Protein AF-A0A022WED5-F1 (afdb_monomer_lite)

Radius of gyration: 30.86 Å; chains: 1; bounding box: 72×57×112 Å

Foldseek 3Di:
DDPPDDDDPVVVVPDDCLLVCLLVPQALVVLVVQLPPDPVSVVRSVCNCVVCVPNHQDQQCVQVVCLQPVLEHEPVSNPDDQDFVVVVLVVLPDPSVLSRAYYEHALCLLQADPPDDPDDDDDDDPPCQLVVLLVVLVVPDDPPCPVPPPGRDHDQLQSVQSYAEYEHPAAEQKDFPPDSSLVSVLVNLLSLLSQLLSLLSVLLPDPVADDDPCSVVSSVVSSCNRGVHFEYEYEYDPDDPPPDPPPPDPPPDPPPPDVPDDPDPVSDPVVSVVVVVVVPVPPPPPPPPDDDDDDDDDDDPDGDMDGSVVVVVVSQVVLVVVVVVCCVVPDDPDSDRSSSHDPHYYHYHYPDD

Organism: NCBI:txid1215330

pLDDT: mean 70.32, std 17.34, range [33.47, 93.19]

Secondary structure (DSSP, 8-state):
----PPPPHHHHHSS--HHHHGGG---HHHHHHHHTT-HHHHHHHHHHHHHSHHHHS-HHHHHHHHHHHT-EEETTTSSSS---HHHHHHHHHSGGGGG--EEEEEGGGG--------PPP----SS-HHHHHHHHHHHTSPPTT---TTS-----GGGGTT-SEEEEEEEESEEESS-HHHHHHHHHHHHHHHHHHHHHHHHHT-TTSPPSTTHHHHHHHHHHHH----EEEEEEE--------TTS-TT--TT---TT---STT--HHHHHHHHHHTT--TTS--------------PPP--EEEHHHHHHHHHHHHHHHHHHHHHHH-TTSPPP-TT---SEEEEEE---

Sequence (353 aa):
MADVFPPSYESATTRDAWPIIAPFVLSAADLCSASLVSRAWHCIFSPVLWGAPASHFGARDDAVYDILHTRRLNVLDAGAINPGMEKLIPVLKSPIARNLTYLRIHHSILKRDNIVNKALPKDGLTDGKESLMIQRLLEKRPAIYKTNMDEPIYLHPSNIAHIRTLVLTDVPAFVPSPSPIICSITQFISACADEALLASLHAESNYSLPPGQYRAKAVKQHAKELFALGAIILEISPGKKFEKPESSSAWVLTGYYQPDTFKSSTGDLDSENLWAAAANDFSFFDEDETRSTSSSAAALPPVRMVDVVVELAAFRRERRDAYDKRVQSTGYTTILPADGHWKGEVRIQRNHL

Structure (mmCIF, N/CA/C/O backbone):
data_AF-A0A022WED5-F1
#
_entry.id   AF-A0A022WED5-F1
#
loop_
_atom_site.group_PDB
_atom_site.id
_atom_site.type_symbol
_atom_site.label_atom_id
_atom_site.label_alt_id
_atom_site.label_comp_id
_atom_site.label_asym_id
_atom_site.label_entity_id
_atom_site.label_seq_id
_atom_site.pdbx_PDB_ins_code
_atom_site.Cartn_x
_atom_site.Cartn_y
_atom_site.Cartn_z
_atom_site.occupancy
_atom_site.B_iso_or_equiv
_atom_site.auth_seq_id
_atom_site.auth_comp_id
_atom_site.auth_asym_id
_atom_site.auth_atom_id
_atom_site.pdbx_PDB_model_num
ATOM 1 N N . MET A 1 1 ? 5.254 -19.013 -74.544 1.00 41.31 1 MET A N 1
ATOM 2 C CA . MET A 1 1 ? 6.380 -18.204 -74.040 1.00 41.31 1 MET A CA 1
ATOM 3 C C . MET A 1 1 ? 5.931 -16.761 -74.126 1.00 41.31 1 MET A C 1
ATOM 5 O O . MET A 1 1 ? 5.742 -16.285 -75.233 1.00 41.31 1 MET A O 1
ATOM 9 N N . ALA A 1 2 ? 5.591 -16.139 -72.997 1.00 45.69 2 ALA A N 1
ATOM 10 C CA . ALA A 1 2 ? 5.271 -14.717 -72.980 1.00 45.69 2 ALA A CA 1
ATOM 11 C C . ALA A 1 2 ? 6.599 -13.958 -72.947 1.00 45.69 2 ALA A C 1
ATOM 13 O O . ALA A 1 2 ? 7.382 -14.165 -72.021 1.00 45.69 2 ALA A O 1
ATOM 14 N N . ASP A 1 3 ? 6.859 -13.148 -73.971 1.00 50.34 3 ASP A N 1
ATOM 15 C CA . ASP A 1 3 ? 7.984 -12.219 -73.999 1.00 50.34 3 ASP A CA 1
ATOM 16 C C . ASP A 1 3 ? 7.854 -11.255 -72.816 1.00 50.34 3 ASP A C 1
ATOM 18 O O . ASP A 1 3 ? 7.013 -10.354 -72.799 1.00 50.34 3 ASP A O 1
ATOM 22 N N . VAL A 1 4 ? 8.666 -11.481 -71.782 1.00 65.25 4 VAL A N 1
ATOM 23 C CA . VAL A 1 4 ? 8.802 -10.569 -70.646 1.00 65.25 4 VAL A CA 1
ATOM 24 C C . VAL A 1 4 ? 9.674 -9.413 -71.121 1.00 65.25 4 VAL A C 1
ATOM 26 O O . VAL A 1 4 ? 10.896 -9.436 -70.988 1.00 65.25 4 VAL A O 1
ATOM 29 N N . PHE A 1 5 ? 9.041 -8.413 -71.731 1.00 65.19 5 PHE A N 1
ATOM 30 C CA . PHE A 1 5 ? 9.695 -7.140 -72.007 1.00 65.19 5 PHE A CA 1
ATOM 31 C C . PHE A 1 5 ? 10.187 -6.533 -70.683 1.00 65.19 5 PHE A C 1
ATOM 33 O O . PHE A 1 5 ? 9.426 -6.510 -69.708 1.00 65.19 5 PHE A O 1
ATOM 40 N N . PRO A 1 6 ? 11.443 -6.053 -70.609 1.00 69.56 6 PRO A N 1
ATOM 41 C CA . PRO A 1 6 ? 11.914 -5.359 -69.422 1.00 69.56 6 PRO A CA 1
ATOM 42 C C . PRO A 1 6 ? 11.048 -4.111 -69.179 1.00 69.56 6 PRO A C 1
ATOM 44 O O . PRO A 1 6 ? 10.596 -3.482 -70.142 1.00 69.56 6 PRO A O 1
ATOM 47 N N . PRO A 1 7 ? 10.790 -3.752 -67.908 1.00 71.56 7 PRO A N 1
ATOM 48 C CA . PRO A 1 7 ? 9.999 -2.574 -67.570 1.00 71.56 7 PRO A CA 1
ATOM 49 C C . PRO A 1 7 ? 10.580 -1.325 -68.243 1.00 71.56 7 PRO A C 1
ATOM 51 O O . PRO A 1 7 ? 11.800 -1.164 -68.324 1.00 71.56 7 PRO A O 1
ATOM 54 N N . SER A 1 8 ? 9.710 -0.436 -68.730 1.00 74.44 8 SER A N 1
ATOM 55 C CA . SER A 1 8 ? 10.134 0.836 -69.320 1.00 74.44 8 SER A CA 1
ATOM 56 C C . SER A 1 8 ? 10.932 1.652 -68.298 1.00 74.44 8 SER A C 1
ATOM 58 O O . SER A 1 8 ? 10.652 1.599 -67.098 1.00 74.44 8 SER A O 1
ATOM 60 N N . TYR A 1 9 ? 11.918 2.424 -68.762 1.00 73.50 9 TYR A N 1
ATOM 61 C CA . TYR A 1 9 ? 12.796 3.229 -67.901 1.00 73.50 9 TYR A CA 1
ATOM 62 C C . TYR A 1 9 ? 12.018 4.129 -66.918 1.00 73.50 9 TYR A C 1
ATOM 64 O O . TYR A 1 9 ? 12.392 4.253 -65.751 1.00 73.50 9 TYR A O 1
ATOM 72 N N . GLU A 1 10 ? 10.885 4.681 -67.359 1.00 72.56 10 GLU A N 1
ATOM 73 C CA . GLU A 1 10 ? 9.983 5.480 -66.521 1.00 72.56 10 GLU A CA 1
ATOM 74 C C . GLU A 1 10 ? 9.365 4.655 -65.387 1.00 72.56 10 GLU A C 1
ATOM 76 O O . GLU A 1 10 ? 9.399 5.064 -64.230 1.00 72.56 10 GLU A O 1
ATOM 81 N N . SER A 1 11 ? 8.893 3.438 -65.673 1.00 71.50 11 SER A N 1
ATOM 82 C CA . SER A 1 11 ? 8.324 2.553 -64.647 1.00 71.50 11 SER A CA 1
ATOM 83 C C . SER A 1 11 ? 9.352 2.073 -63.611 1.00 71.50 11 SER A C 1
ATOM 85 O O . SER A 1 11 ? 8.980 1.684 -62.503 1.00 71.50 11 SER A O 1
ATOM 87 N N . ALA A 1 12 ? 10.647 2.113 -63.947 1.00 68.12 12 ALA A N 1
ATOM 88 C CA . ALA A 1 12 ? 11.732 1.798 -63.023 1.00 68.12 12 ALA A CA 1
ATOM 89 C C . ALA A 1 12 ? 12.091 2.981 -62.103 1.00 68.12 12 ALA A C 1
ATOM 91 O O . ALA A 1 12 ? 12.507 2.753 -60.969 1.00 68.12 12 ALA A O 1
ATOM 92 N N . THR A 1 13 ? 11.897 4.226 -62.554 1.00 71.38 13 THR A N 1
ATOM 93 C CA . THR A 1 13 ? 12.209 5.444 -61.781 1.00 71.38 13 THR A CA 1
ATOM 94 C C . THR A 1 13 ? 11.051 5.934 -60.910 1.00 71.38 13 THR A C 1
ATOM 96 O O . THR A 1 13 ? 11.293 6.631 -59.930 1.00 71.38 13 THR A O 1
ATOM 99 N N . THR A 1 14 ? 9.808 5.536 -61.198 1.00 71.88 14 THR A N 1
ATOM 100 C CA . THR A 1 14 ? 8.623 5.907 -60.399 1.00 71.88 14 THR A CA 1
ATOM 101 C C . THR A 1 14 ? 8.333 4.971 -59.223 1.00 71.88 14 THR A C 1
ATOM 103 O O . THR A 1 14 ? 7.323 5.142 -58.543 1.00 71.88 14 THR A O 1
ATOM 106 N N . ARG A 1 15 ? 9.149 3.936 -58.991 1.00 72.75 15 ARG A N 1
ATOM 107 C CA . ARG A 1 15 ? 8.935 3.015 -57.867 1.00 72.75 15 ARG A CA 1
ATOM 108 C C . ARG A 1 15 ? 9.361 3.666 -56.558 1.00 72.75 15 ARG A C 1
ATOM 110 O O . ARG A 1 15 ? 10.524 4.024 -56.391 1.00 72.75 15 ARG A O 1
ATOM 117 N N . ASP A 1 16 ? 8.438 3.721 -55.605 1.00 76.06 16 ASP A N 1
ATOM 118 C CA . ASP A 1 16 ? 8.763 4.070 -54.228 1.00 76.06 16 ASP A CA 1
ATOM 119 C C . ASP A 1 16 ? 9.731 3.026 -53.658 1.00 76.06 16 ASP A C 1
ATOM 121 O O . ASP A 1 16 ? 9.379 1.865 -53.452 1.00 76.06 16 ASP A O 1
ATOM 125 N N . ALA A 1 17 ? 10.976 3.437 -53.422 1.00 80.50 17 ALA A N 1
ATOM 126 C CA . ALA A 1 17 ? 12.013 2.579 -52.848 1.00 80.50 17 ALA A CA 1
ATOM 127 C C . ALA A 1 17 ? 11.838 2.388 -51.329 1.00 80.50 17 ALA A C 1
ATOM 129 O O . ALA A 1 17 ? 12.304 1.405 -50.755 1.00 80.50 17 ALA A O 1
ATOM 130 N N . TRP A 1 18 ? 11.135 3.310 -50.667 1.00 82.00 18 TRP A N 1
ATOM 131 C CA . TRP A 1 18 ? 10.981 3.351 -49.212 1.00 82.00 18 TRP A CA 1
ATOM 132 C C . TRP A 1 18 ? 10.310 2.117 -48.588 1.00 82.00 18 TRP A C 1
ATOM 134 O O . TRP A 1 18 ? 10.829 1.651 -47.578 1.00 82.00 18 TRP A O 1
ATOM 144 N N . PRO A 1 19 ? 9.249 1.514 -49.160 1.00 80.75 19 PRO A N 1
ATOM 145 C CA . PRO A 1 19 ? 8.663 0.276 -48.637 1.00 80.75 19 PRO A CA 1
ATOM 146 C C . PRO A 1 19 ? 9.622 -0.920 -48.686 1.00 80.75 19 PRO A C 1
ATOM 148 O O . PRO A 1 19 ? 9.508 -1.834 -47.877 1.00 80.75 19 PRO A O 1
ATOM 151 N N . ILE A 1 20 ? 10.572 -0.910 -49.628 1.00 81.44 20 ILE A N 1
ATOM 152 C CA . ILE A 1 20 ? 11.585 -1.962 -49.779 1.00 81.44 20 ILE A CA 1
ATOM 153 C C . ILE A 1 20 ? 12.699 -1.768 -48.745 1.00 81.44 20 ILE A C 1
ATOM 155 O O . ILE A 1 20 ? 13.202 -2.742 -48.200 1.00 81.44 20 ILE A O 1
ATOM 159 N N . ILE A 1 21 ? 13.064 -0.515 -48.454 1.00 81.25 21 ILE A N 1
ATOM 160 C CA . ILE A 1 21 ? 14.123 -0.156 -47.499 1.00 81.25 21 ILE A CA 1
ATOM 161 C C . ILE A 1 21 ? 13.635 -0.247 -46.045 1.00 81.25 21 ILE A C 1
ATOM 163 O O . ILE A 1 21 ? 14.403 -0.642 -45.171 1.00 81.25 21 ILE A O 1
ATOM 167 N N . ALA A 1 22 ? 12.368 0.086 -45.781 1.00 79.38 22 ALA A N 1
ATOM 168 C CA . ALA A 1 22 ? 11.784 0.156 -44.442 1.00 79.38 22 ALA A CA 1
ATOM 169 C C . ALA A 1 22 ? 12.069 -1.056 -43.527 1.00 79.38 22 ALA A C 1
ATOM 171 O O . ALA A 1 22 ? 12.476 -0.823 -42.389 1.00 79.38 22 ALA A O 1
ATOM 172 N N . PRO A 1 23 ? 11.939 -2.323 -43.972 1.00 78.19 23 PRO A N 1
ATOM 173 C CA . PRO A 1 23 ? 12.228 -3.483 -43.122 1.00 78.19 23 PRO A CA 1
ATOM 174 C C . PRO A 1 23 ? 13.720 -3.695 -42.804 1.00 78.19 23 PRO A C 1
ATOM 176 O O . PRO A 1 23 ? 14.038 -4.478 -41.915 1.00 78.19 23 PRO A O 1
ATOM 179 N N . PHE A 1 24 ? 14.643 -3.018 -43.497 1.00 79.19 24 PHE A N 1
ATOM 180 C CA . PHE A 1 24 ? 16.088 -3.131 -43.251 1.00 79.19 24 PHE A CA 1
ATOM 181 C C . PHE A 1 24 ? 16.621 -2.108 -42.240 1.00 79.19 24 PHE A C 1
ATOM 183 O O . PHE A 1 24 ? 17.788 -2.176 -41.852 1.00 79.19 24 PHE A O 1
ATOM 190 N N . VAL A 1 25 ? 15.791 -1.162 -41.793 1.00 73.12 25 VAL A N 1
ATOM 191 C CA . VAL A 1 25 ? 16.165 -0.207 -40.745 1.00 73.12 25 VAL A CA 1
ATOM 192 C C . VAL A 1 25 ? 16.014 -0.899 -39.387 1.00 73.12 25 VAL A C 1
ATOM 194 O O . VAL A 1 25 ? 14.918 -1.027 -38.854 1.00 73.12 25 VAL A O 1
ATOM 197 N N . LEU A 1 26 ? 17.130 -1.388 -38.841 1.00 62.94 26 LEU A N 1
ATOM 198 C CA . LEU A 1 26 ? 17.149 -2.226 -37.631 1.00 62.94 26 LEU A CA 1
ATOM 199 C C . LEU A 1 26 ? 17.057 -1.426 -36.313 1.00 62.94 26 LEU A C 1
ATOM 201 O O . LEU A 1 26 ? 16.737 -1.995 -35.272 1.00 62.94 26 LEU A O 1
ATOM 205 N N . SER A 1 27 ? 17.331 -0.117 -36.341 1.00 72.19 27 SER A N 1
ATOM 206 C CA . SER A 1 27 ? 17.357 0.757 -35.157 1.00 72.19 27 SER A CA 1
ATOM 207 C C . SER A 1 27 ? 15.999 1.424 -34.909 1.00 72.19 27 SER A C 1
ATOM 209 O O . SER A 1 27 ? 15.469 2.130 -35.769 1.00 72.19 27 SER A O 1
ATOM 211 N N . ALA A 1 28 ? 15.447 1.257 -33.703 1.00 69.31 28 ALA A N 1
ATOM 212 C CA . ALA A 1 28 ? 14.161 1.844 -33.315 1.00 69.31 28 ALA A CA 1
ATOM 213 C C . ALA A 1 28 ? 14.179 3.382 -33.282 1.00 69.31 28 ALA A C 1
ATOM 215 O O . ALA A 1 28 ? 13.183 4.023 -33.616 1.00 69.31 28 ALA A O 1
ATOM 216 N N . ALA A 1 29 ? 15.318 3.987 -32.930 1.00 73.00 29 ALA A N 1
ATOM 217 C CA . ALA A 1 29 ? 15.482 5.440 -32.942 1.00 73.00 29 ALA A CA 1
ATOM 218 C C . ALA A 1 29 ? 15.400 6.012 -34.370 1.00 73.00 29 ALA A C 1
ATOM 220 O O . ALA A 1 29 ? 14.813 7.076 -34.593 1.00 73.00 29 ALA A O 1
ATOM 221 N N . ASP A 1 30 ? 15.918 5.267 -35.346 1.00 79.50 30 ASP A N 1
ATOM 222 C CA . ASP A 1 30 ? 15.926 5.669 -36.752 1.00 79.50 30 ASP A CA 1
ATOM 223 C C . ASP A 1 30 ? 14.542 5.483 -37.389 1.00 79.50 30 ASP A C 1
ATOM 225 O O . ASP A 1 30 ? 14.087 6.342 -38.138 1.00 79.50 30 ASP A O 1
ATOM 229 N N . LEU A 1 31 ? 13.808 4.428 -37.016 1.00 78.69 31 LEU A N 1
ATOM 230 C CA . LEU A 1 31 ? 12.410 4.241 -37.425 1.00 78.69 31 LEU A CA 1
ATOM 231 C C . LEU A 1 31 ? 11.485 5.325 -36.847 1.00 78.69 31 LEU A C 1
ATOM 233 O O . LEU A 1 31 ? 10.656 5.886 -37.568 1.00 78.69 31 LEU A O 1
ATOM 237 N N . CYS A 1 32 ? 11.642 5.657 -35.562 1.00 75.19 32 CYS A N 1
ATOM 238 C CA . CYS A 1 32 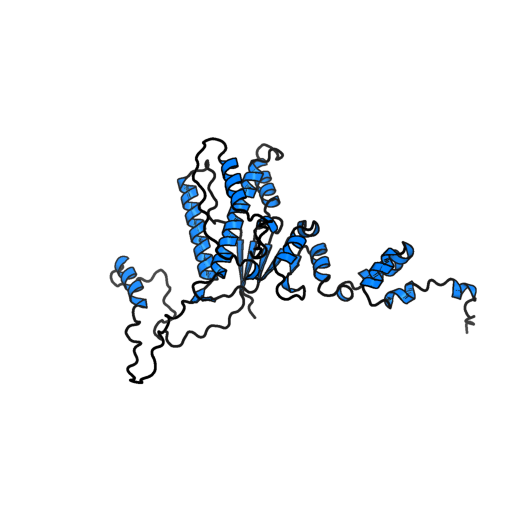? 10.870 6.716 -34.912 1.00 75.19 32 CYS A CA 1
ATOM 239 C C . CYS A 1 32 ? 11.144 8.080 -35.549 1.00 75.19 32 CYS A C 1
ATOM 241 O O . CYS A 1 32 ? 10.200 8.790 -35.895 1.00 75.19 32 CYS A O 1
ATOM 243 N N . SER A 1 33 ? 12.413 8.435 -35.761 1.00 80.38 33 SER A N 1
ATOM 244 C CA . SER A 1 33 ? 12.769 9.699 -36.414 1.00 80.38 33 SER A CA 1
ATOM 245 C C . SER A 1 33 ? 12.284 9.752 -37.867 1.00 80.38 33 SER A C 1
ATOM 247 O O . SER A 1 33 ? 11.679 10.751 -38.254 1.00 80.38 33 SER A O 1
ATOM 249 N N . ALA A 1 34 ? 12.413 8.664 -38.635 1.00 81.25 34 ALA A N 1
ATOM 250 C CA . ALA A 1 34 ? 11.883 8.546 -39.995 1.00 81.25 34 ALA A CA 1
ATOM 251 C C . ALA A 1 34 ? 10.353 8.721 -40.052 1.00 81.25 34 ALA A C 1
ATOM 253 O O . ALA A 1 34 ? 9.832 9.413 -40.930 1.00 81.25 34 ALA A O 1
ATOM 254 N N . SER A 1 35 ? 9.620 8.165 -39.082 1.00 82.38 35 SER A N 1
ATOM 255 C CA . SER A 1 35 ? 8.156 8.281 -39.008 1.00 82.38 35 SER A CA 1
ATOM 256 C C . SER A 1 35 ? 7.650 9.710 -38.750 1.00 82.38 35 SER A C 1
ATOM 258 O O . SER A 1 35 ? 6.468 9.985 -38.967 1.00 82.38 35 SER A O 1
ATOM 260 N N . LEU A 1 36 ? 8.529 10.616 -38.305 1.00 85.00 36 LEU A N 1
ATOM 261 C CA . LEU A 1 36 ? 8.220 12.017 -38.009 1.00 85.00 36 LEU A CA 1
ATOM 262 C C . LEU A 1 36 ? 8.578 12.976 -39.157 1.00 85.00 36 LEU A C 1
ATOM 264 O O . LEU A 1 36 ? 8.206 14.146 -39.101 1.00 85.00 36 LEU A O 1
ATOM 268 N N . VAL A 1 37 ? 9.263 12.504 -40.205 1.00 87.75 37 VAL A N 1
ATOM 269 C CA . VAL A 1 37 ? 9.735 13.353 -41.315 1.00 87.75 37 VAL A CA 1
ATOM 270 C C . VAL A 1 37 ? 8.581 13.852 -42.189 1.00 87.75 37 VAL A C 1
ATOM 272 O O . VAL A 1 37 ? 8.548 15.016 -42.582 1.00 87.75 37 VAL A O 1
ATOM 275 N N . SER A 1 38 ? 7.623 12.983 -42.527 1.00 85.81 38 SER A N 1
ATOM 276 C CA . SER A 1 38 ? 6.475 13.346 -43.368 1.00 85.81 38 SER A CA 1
ATOM 277 C C . SER A 1 38 ? 5.297 12.390 -43.181 1.00 85.81 38 SER A C 1
ATOM 279 O O . SER A 1 38 ? 5.463 11.272 -42.701 1.00 85.81 38 SER A O 1
ATOM 281 N N . ARG A 1 39 ? 4.097 12.789 -43.630 1.00 80.69 39 ARG A N 1
ATOM 282 C CA . ARG A 1 39 ? 2.907 11.914 -43.608 1.00 80.69 39 ARG A CA 1
ATOM 283 C C . ARG A 1 39 ? 3.088 10.649 -44.455 1.00 80.69 39 ARG A C 1
ATOM 285 O O . ARG A 1 39 ? 2.641 9.587 -44.043 1.00 80.69 39 ARG A O 1
ATOM 292 N N . ALA A 1 40 ? 3.764 10.754 -45.600 1.00 82.56 40 ALA A N 1
ATOM 293 C CA . ALA A 1 40 ? 4.045 9.607 -46.463 1.00 82.56 40 ALA A CA 1
ATOM 294 C C . ALA A 1 40 ? 4.996 8.613 -45.778 1.00 82.56 40 ALA A C 1
ATOM 296 O O . ALA A 1 40 ? 4.746 7.412 -45.776 1.00 82.56 40 ALA A O 1
ATOM 297 N N . TRP A 1 41 ? 6.039 9.122 -45.119 1.00 86.50 41 TRP A N 1
ATOM 298 C CA . TRP A 1 41 ? 6.972 8.300 -44.349 1.00 86.50 41 TRP A CA 1
ATOM 299 C C . TRP A 1 41 ? 6.299 7.680 -43.127 1.00 86.50 41 TRP A C 1
ATOM 301 O O . TRP A 1 41 ? 6.482 6.498 -42.860 1.00 86.50 41 TRP A O 1
ATOM 311 N N . HIS A 1 42 ? 5.442 8.429 -42.435 1.00 84.69 42 HIS A N 1
ATOM 312 C CA . HIS A 1 42 ? 4.660 7.901 -41.324 1.00 84.69 42 HIS A CA 1
ATOM 313 C C . HIS A 1 42 ? 3.831 6.674 -41.739 1.00 84.69 42 HIS A C 1
ATOM 315 O O . HIS A 1 42 ? 3.856 5.661 -41.048 1.00 84.69 42 HIS A O 1
ATOM 321 N N . CYS A 1 43 ? 3.161 6.716 -42.896 1.00 85.50 43 CYS A N 1
ATOM 322 C CA . CYS A 1 43 ? 2.389 5.579 -43.408 1.00 85.50 43 CYS A CA 1
ATOM 323 C C . CYS A 1 43 ? 3.246 4.348 -43.753 1.00 85.50 43 CYS A C 1
ATOM 325 O O . CYS A 1 43 ? 2.745 3.231 -43.658 1.00 85.50 43 CYS A O 1
ATOM 327 N N . ILE A 1 44 ? 4.512 4.536 -44.137 1.00 83.88 44 ILE A N 1
ATOM 328 C CA . ILE A 1 44 ? 5.418 3.446 -44.536 1.00 83.88 44 ILE A CA 1
ATOM 329 C C . ILE A 1 44 ? 6.133 2.840 -43.321 1.00 83.88 44 ILE A C 1
ATOM 331 O O . ILE A 1 44 ? 6.200 1.621 -43.190 1.00 83.88 44 ILE A O 1
ATOM 335 N N . PHE A 1 45 ? 6.650 3.676 -42.417 1.00 82.62 45 PHE A N 1
ATOM 336 C CA . PHE A 1 45 ? 7.480 3.235 -41.291 1.00 82.62 45 PHE A CA 1
ATOM 337 C C . PHE A 1 45 ? 6.672 2.866 -40.039 1.00 82.62 45 PHE A C 1
ATOM 339 O O . PHE A 1 45 ? 7.120 2.024 -39.266 1.00 82.62 45 PHE A O 1
ATOM 346 N N . SER A 1 46 ? 5.472 3.432 -39.840 1.00 79.19 46 SER A N 1
ATOM 347 C CA . SER A 1 46 ? 4.630 3.123 -38.672 1.00 79.19 46 SER A CA 1
ATOM 348 C C . SER A 1 46 ? 4.251 1.631 -38.597 1.00 79.19 46 SER A C 1
ATOM 350 O O . SER A 1 46 ? 4.492 1.018 -37.560 1.00 79.19 46 SER A O 1
ATOM 352 N N . PRO A 1 47 ? 3.782 0.966 -39.673 1.00 81.12 47 PRO A N 1
ATOM 353 C CA . PRO A 1 47 ? 3.481 -0.469 -39.619 1.00 81.12 47 PRO A CA 1
ATOM 354 C C . PRO A 1 47 ? 4.695 -1.349 -39.286 1.00 81.12 47 PRO A C 1
ATOM 356 O O . PRO A 1 47 ? 4.537 -2.377 -38.635 1.00 81.12 47 PRO A O 1
ATOM 359 N N . VAL A 1 48 ? 5.900 -0.946 -39.706 1.00 75.25 48 VAL A N 1
ATOM 360 C CA . VAL A 1 48 ? 7.151 -1.669 -39.415 1.00 75.25 48 VAL A CA 1
ATOM 361 C C . VAL A 1 48 ? 7.549 -1.488 -37.949 1.00 75.25 48 VAL A C 1
ATOM 363 O O . VAL A 1 48 ? 7.868 -2.467 -37.283 1.00 75.25 48 VAL A O 1
ATOM 366 N N . LEU A 1 49 ? 7.430 -0.266 -37.419 1.00 73.50 49 LEU A N 1
ATOM 367 C CA . LEU A 1 49 ? 7.664 0.044 -36.005 1.00 73.50 49 LEU A CA 1
ATOM 368 C C . LEU A 1 49 ? 6.747 -0.772 -35.075 1.00 73.50 49 LEU A C 1
ATOM 370 O O . LEU A 1 49 ? 7.177 -1.249 -34.026 1.00 73.50 49 LEU A O 1
ATOM 374 N N . TRP A 1 50 ? 5.486 -0.945 -35.478 1.00 68.19 50 TRP A N 1
ATOM 375 C CA . TRP A 1 50 ? 4.445 -1.614 -34.693 1.00 68.19 50 TRP A CA 1
ATOM 376 C C . TRP A 1 50 ? 4.280 -3.111 -34.995 1.00 68.19 50 TRP A C 1
ATOM 378 O O . TRP A 1 50 ? 3.494 -3.777 -34.324 1.00 68.19 50 TRP A O 1
ATOM 388 N N . GLY A 1 51 ? 5.003 -3.655 -35.978 1.00 69.00 51 GLY A N 1
ATOM 389 C CA . GLY A 1 51 ? 4.910 -5.065 -36.371 1.00 69.00 51 GLY A CA 1
ATOM 390 C C . GLY A 1 51 ? 5.576 -6.032 -35.385 1.00 69.00 51 GLY A C 1
ATOM 391 O O . GLY A 1 51 ? 5.099 -7.152 -35.212 1.00 69.00 51 GLY A O 1
ATOM 392 N N . ALA A 1 52 ? 6.647 -5.595 -34.711 1.00 59.84 52 ALA A N 1
ATOM 393 C CA . ALA A 1 52 ? 7.368 -6.365 -33.692 1.00 59.84 52 ALA A CA 1
ATOM 394 C C . ALA A 1 52 ? 7.934 -5.442 -32.587 1.00 59.84 52 ALA A C 1
ATOM 396 O O . ALA A 1 52 ? 9.149 -5.323 -32.427 1.00 59.84 52 ALA A O 1
ATOM 397 N N . PRO A 1 53 ? 7.076 -4.758 -31.807 1.00 57.00 53 PRO A N 1
ATOM 398 C CA . PRO A 1 53 ? 7.517 -3.720 -30.871 1.00 57.00 53 PRO A CA 1
ATOM 399 C C . PRO A 1 53 ? 8.525 -4.244 -29.834 1.00 57.00 53 PRO A C 1
ATOM 401 O O . PRO A 1 53 ? 9.499 -3.557 -29.543 1.00 57.00 53 PRO A O 1
ATOM 404 N N . ALA A 1 54 ? 8.366 -5.491 -29.379 1.00 54.56 54 ALA A N 1
ATOM 405 C CA . ALA A 1 54 ? 9.234 -6.122 -28.380 1.00 54.56 54 ALA A CA 1
ATOM 406 C C . ALA A 1 54 ? 10.678 -6.387 -28.858 1.00 54.56 54 ALA A C 1
ATOM 408 O O . ALA A 1 54 ? 11.566 -6.596 -28.038 1.00 54.56 54 ALA A O 1
ATOM 409 N N . SER A 1 55 ? 10.948 -6.410 -30.173 1.00 61.97 55 SER A N 1
ATOM 410 C CA . SER A 1 55 ? 12.327 -6.534 -30.678 1.00 61.97 55 SER A CA 1
ATOM 411 C C . SER A 1 55 ? 13.006 -5.185 -30.900 1.00 61.97 55 SER A C 1
ATOM 413 O O . SER A 1 55 ? 14.232 -5.120 -30.951 1.00 61.97 55 SER A O 1
ATOM 415 N N . HIS A 1 56 ? 12.223 -4.118 -31.078 1.00 54.06 56 HIS A N 1
ATOM 416 C CA . HIS A 1 56 ? 12.719 -2.779 -31.404 1.00 54.06 56 HIS A CA 1
ATOM 417 C C . HIS A 1 56 ? 12.935 -1.930 -30.151 1.00 54.06 56 HIS A C 1
ATOM 419 O O . HIS A 1 56 ? 13.944 -1.240 -30.019 1.00 54.06 56 HIS A O 1
ATOM 425 N N . PHE A 1 57 ? 12.003 -2.018 -29.214 1.00 54.06 57 PHE A N 1
ATOM 426 C CA . PHE A 1 57 ? 12.047 -1.344 -27.933 1.00 54.06 57 PHE A CA 1
ATOM 427 C C . PHE A 1 57 ? 12.534 -2.375 -26.917 1.00 54.06 57 PHE A C 1
ATOM 429 O O . PHE A 1 57 ? 11.748 -3.165 -26.425 1.00 54.06 57 PHE A O 1
ATOM 436 N N . GLY A 1 58 ? 13.846 -2.460 -26.673 1.00 53.22 58 GLY A N 1
ATOM 437 C CA . GLY A 1 58 ? 14.374 -3.418 -25.690 1.00 53.22 58 GLY A CA 1
ATOM 438 C C . GLY A 1 58 ? 13.781 -3.209 -24.283 1.00 53.22 58 GLY A C 1
ATOM 439 O O . GLY A 1 58 ? 13.130 -2.198 -24.028 1.00 53.22 58 GLY A O 1
ATOM 440 N N . ALA A 1 59 ? 14.105 -4.103 -23.338 1.00 48.81 59 ALA A N 1
ATOM 441 C CA . ALA A 1 59 ? 13.546 -4.217 -21.971 1.00 48.81 59 ALA A CA 1
ATOM 442 C C . ALA A 1 59 ? 13.299 -2.913 -21.171 1.00 48.81 59 ALA A C 1
ATOM 444 O O . ALA A 1 59 ? 12.499 -2.878 -20.237 1.00 48.81 59 ALA A O 1
ATOM 445 N N . ARG A 1 60 ? 13.989 -1.817 -21.504 1.00 44.56 60 ARG A N 1
ATOM 446 C CA . ARG A 1 60 ? 13.832 -0.506 -20.860 1.00 44.56 60 ARG A CA 1
ATOM 447 C C . ARG A 1 60 ? 12.608 0.280 -21.356 1.00 44.56 60 ARG A C 1
ATOM 449 O O . ARG A 1 60 ? 12.031 1.031 -20.572 1.00 44.56 60 ARG A O 1
ATOM 456 N N . ASP A 1 61 ? 12.217 0.088 -22.613 1.00 50.41 61 ASP A N 1
ATOM 457 C CA . ASP A 1 61 ? 11.059 0.722 -23.257 1.00 50.41 61 ASP A CA 1
ATOM 458 C C . ASP A 1 61 ? 9.811 -0.181 -23.219 1.00 50.41 61 ASP A C 1
ATOM 460 O O . ASP A 1 61 ? 8.687 0.328 -23.236 1.00 50.41 61 ASP A O 1
ATOM 464 N N . ASP A 1 62 ? 9.990 -1.495 -23.031 1.00 52.22 62 ASP A N 1
ATOM 465 C CA . ASP A 1 62 ? 8.917 -2.439 -22.678 1.00 52.22 62 ASP A CA 1
ATOM 466 C C . ASP A 1 62 ? 8.164 -1.993 -21.425 1.00 52.22 62 ASP A C 1
ATOM 468 O O . ASP A 1 62 ? 6.942 -2.074 -21.377 1.00 52.22 62 ASP A O 1
ATOM 472 N N . ALA A 1 63 ? 8.864 -1.419 -20.438 1.00 48.53 63 ALA A N 1
ATOM 473 C CA . ALA A 1 63 ? 8.227 -0.843 -19.261 1.00 48.53 63 ALA A CA 1
ATOM 474 C C . ALA A 1 63 ? 7.258 0.288 -19.636 1.00 48.53 63 ALA A C 1
ATOM 476 O O . ALA A 1 63 ? 6.175 0.370 -19.072 1.00 48.53 63 ALA A O 1
ATOM 477 N N . VAL A 1 64 ? 7.598 1.152 -20.599 1.00 50.03 64 VAL A N 1
ATOM 478 C CA . VAL A 1 64 ? 6.710 2.242 -21.039 1.00 50.03 64 VAL A CA 1
ATOM 479 C C . VAL A 1 64 ? 5.502 1.677 -21.786 1.00 50.03 64 VAL A C 1
ATOM 481 O O . VAL A 1 64 ? 4.378 2.115 -21.535 1.00 50.03 64 VAL A O 1
ATOM 484 N N . TYR A 1 65 ? 5.705 0.665 -22.633 1.00 50.69 65 TYR A N 1
ATOM 485 C CA . TYR A 1 65 ? 4.622 -0.047 -23.312 1.00 50.69 65 TYR A CA 1
ATOM 486 C C . TYR A 1 65 ? 3.700 -0.803 -22.352 1.00 50.69 65 TYR A C 1
ATOM 488 O O . TYR A 1 65 ? 2.480 -0.677 -22.463 1.00 50.69 65 TYR A O 1
ATOM 496 N N . ASP A 1 66 ? 4.245 -1.511 -21.368 1.00 54.38 66 ASP A N 1
ATOM 497 C CA . ASP A 1 66 ? 3.478 -2.176 -20.316 1.00 54.38 66 ASP A CA 1
ATOM 498 C C . ASP A 1 66 ? 2.732 -1.163 -19.444 1.00 54.38 66 ASP A C 1
ATOM 500 O O . ASP A 1 66 ? 1.544 -1.327 -19.163 1.00 54.38 66 ASP A O 1
ATOM 504 N N . ILE A 1 67 ? 3.360 -0.049 -19.070 1.00 52.09 67 ILE A N 1
ATOM 505 C CA . ILE A 1 67 ? 2.674 0.996 -18.306 1.00 52.09 67 ILE A CA 1
ATOM 506 C C . ILE A 1 67 ? 1.493 1.566 -19.113 1.00 52.09 67 ILE A C 1
ATOM 508 O O . ILE A 1 67 ? 0.417 1.779 -18.546 1.00 52.09 67 ILE A O 1
ATOM 512 N N . LEU A 1 68 ? 1.662 1.787 -20.422 1.00 52.97 68 LEU A N 1
ATOM 513 C CA . LEU A 1 68 ? 0.618 2.333 -21.294 1.00 52.97 68 LEU A CA 1
ATOM 514 C C . LEU A 1 68 ? -0.509 1.328 -21.585 1.00 52.97 68 LEU A C 1
ATOM 516 O O . LEU A 1 68 ? -1.681 1.709 -21.538 1.00 52.97 68 LEU A O 1
ATOM 520 N N . HIS A 1 69 ? -0.185 0.059 -21.851 1.00 52.00 69 HIS A N 1
ATOM 521 C CA . HIS A 1 69 ? -1.165 -0.962 -22.242 1.00 52.00 69 HIS A CA 1
ATOM 522 C C . HIS A 1 69 ? -1.699 -1.780 -21.069 1.00 52.00 69 HIS A C 1
ATOM 524 O O . HIS A 1 69 ? -2.909 -1.975 -20.949 1.00 52.00 69 HIS A O 1
ATOM 530 N N . THR A 1 70 ? -0.820 -2.266 -20.194 1.00 57.41 70 THR A N 1
ATOM 531 C CA . THR A 1 70 ? -1.180 -3.186 -19.108 1.00 57.41 70 THR A CA 1
ATOM 532 C C . THR A 1 70 ? -1.414 -2.469 -17.780 1.00 57.41 70 THR A C 1
ATOM 534 O O . THR A 1 70 ? -1.996 -3.061 -16.866 1.00 57.41 70 THR A O 1
ATOM 537 N N . ARG A 1 71 ? -1.057 -1.175 -17.674 1.00 61.16 71 ARG A N 1
ATOM 538 C CA . ARG A 1 71 ? -1.168 -0.365 -16.444 1.00 61.16 71 ARG A CA 1
ATOM 539 C C . ARG A 1 71 ? -0.370 -0.964 -15.284 1.00 61.16 71 ARG A C 1
ATOM 541 O O . ARG A 1 71 ? -0.764 -0.825 -14.116 1.00 61.16 71 ARG A O 1
ATOM 548 N N . ARG A 1 72 ? 0.715 -1.671 -15.601 1.00 64.19 72 ARG A N 1
ATOM 549 C CA . ARG A 1 72 ? 1.598 -2.337 -14.642 1.00 64.19 72 ARG A CA 1
ATOM 550 C C . ARG A 1 72 ? 2.997 -1.759 -14.754 1.00 64.19 72 ARG A C 1
ATOM 552 O O . ARG A 1 72 ? 3.443 -1.442 -15.847 1.00 64.19 72 ARG A O 1
ATOM 559 N N . LEU A 1 73 ? 3.680 -1.633 -13.622 1.00 67.81 73 LEU A N 1
ATOM 560 C CA . LEU A 1 73 ? 5.087 -1.253 -13.589 1.00 67.81 73 LEU A CA 1
ATOM 561 C C . LEU A 1 73 ? 5.864 -2.252 -12.741 1.00 67.81 73 LEU A C 1
ATOM 563 O O . LEU A 1 73 ? 5.664 -2.350 -11.526 1.00 67.81 73 LEU A O 1
ATOM 567 N N . ASN A 1 74 ? 6.767 -2.969 -13.406 1.00 65.94 74 ASN A N 1
ATOM 568 C CA . ASN A 1 74 ? 7.733 -3.859 -12.784 1.00 65.94 74 ASN A CA 1
ATOM 569 C C . ASN A 1 74 ? 9.080 -3.140 -12.723 1.00 65.94 74 ASN A C 1
ATOM 571 O O . ASN A 1 74 ? 9.763 -3.003 -13.732 1.00 65.94 74 ASN A O 1
ATOM 575 N N . VAL A 1 75 ? 9.471 -2.668 -11.537 1.00 61.41 75 VAL A N 1
ATOM 576 C CA . VAL A 1 75 ? 10.736 -1.929 -11.378 1.00 61.41 75 VAL A CA 1
ATOM 577 C C . VAL A 1 75 ? 11.960 -2.838 -11.585 1.00 61.41 75 VAL A C 1
ATOM 579 O O . VAL A 1 75 ? 13.022 -2.352 -11.959 1.00 61.41 75 VAL A O 1
ATOM 582 N N . LEU A 1 76 ? 11.815 -4.152 -11.385 1.00 53.22 76 LEU A N 1
ATOM 583 C CA . LEU A 1 76 ? 12.908 -5.126 -11.506 1.00 53.22 76 LEU A CA 1
ATOM 584 C C . LEU A 1 76 ? 13.252 -5.528 -12.952 1.00 53.22 76 LEU A C 1
ATOM 586 O O . LEU A 1 76 ? 14.402 -5.866 -13.206 1.00 53.22 76 LEU A O 1
ATOM 590 N N . ASP A 1 77 ? 12.302 -5.460 -13.893 1.00 45.34 77 ASP A N 1
ATOM 591 C CA . ASP A 1 77 ? 12.558 -5.776 -15.315 1.00 45.34 77 ASP A CA 1
ATOM 592 C C . ASP A 1 77 ? 13.312 -4.653 -16.041 1.00 45.34 77 ASP A C 1
ATOM 594 O O . ASP A 1 77 ? 13.887 -4.855 -17.108 1.00 45.34 77 ASP A O 1
ATOM 598 N N . ALA A 1 78 ? 13.385 -3.464 -15.437 1.00 44.25 78 ALA A N 1
ATOM 599 C CA . ALA A 1 78 ? 14.053 -2.302 -16.004 1.00 44.25 78 ALA A CA 1
ATOM 600 C C . ALA A 1 78 ? 15.590 -2.364 -15.882 1.00 44.25 78 ALA A C 1
ATOM 602 O O . ALA A 1 78 ? 16.201 -1.335 -15.614 1.00 44.25 78 ALA A O 1
ATOM 603 N N . GLY A 1 79 ? 16.217 -3.541 -16.036 1.00 40.56 79 GLY A N 1
ATOM 604 C CA . GLY A 1 79 ? 17.656 -3.763 -16.296 1.00 40.56 79 GLY A CA 1
ATOM 605 C C . GLY A 1 79 ? 18.686 -3.038 -15.412 1.00 40.56 79 GLY A C 1
ATOM 606 O O . GLY A 1 79 ? 19.871 -3.018 -15.739 1.00 40.56 79 GLY A O 1
ATOM 607 N N . ALA A 1 80 ? 18.267 -2.407 -14.320 1.00 40.25 80 ALA A N 1
ATOM 608 C CA . ALA A 1 80 ? 19.074 -1.503 -13.526 1.00 40.25 80 ALA A CA 1
ATOM 609 C C . ALA A 1 80 ? 19.094 -1.995 -12.086 1.00 40.25 80 ALA A C 1
ATOM 611 O O . ALA A 1 80 ? 18.058 -2.175 -11.451 1.00 40.25 80 ALA A O 1
ATOM 612 N N . ILE A 1 81 ? 20.312 -2.168 -11.585 1.00 45.16 81 ILE A N 1
ATOM 613 C CA . ILE A 1 81 ? 20.664 -2.289 -10.174 1.00 45.16 81 ILE A CA 1
ATOM 614 C C . ILE A 1 81 ? 19.785 -1.310 -9.383 1.00 45.16 81 ILE A C 1
ATOM 616 O O . ILE A 1 81 ? 19.933 -0.104 -9.568 1.00 45.16 81 ILE A O 1
ATOM 620 N N . ASN A 1 82 ? 18.850 -1.848 -8.586 1.00 50.16 82 ASN A N 1
ATOM 621 C CA . ASN A 1 82 ? 17.981 -1.157 -7.625 1.00 50.16 82 ASN A CA 1
ATOM 622 C C . ASN A 1 82 ? 17.832 0.349 -7.901 1.00 50.16 82 ASN A C 1
ATOM 624 O O . ASN A 1 82 ? 18.544 1.138 -7.273 1.00 50.16 82 ASN A O 1
ATOM 628 N N . PRO A 1 83 ? 16.968 0.779 -8.845 1.00 54.84 83 PRO A N 1
ATOM 629 C CA . PRO A 1 83 ? 16.772 2.199 -9.076 1.00 54.84 83 PRO A CA 1
ATOM 630 C C . PRO A 1 83 ? 16.294 2.816 -7.764 1.00 54.84 83 PRO A C 1
ATOM 632 O O . PRO A 1 83 ? 15.241 2.452 -7.237 1.00 54.84 83 PRO A O 1
ATOM 635 N N . GLY A 1 84 ? 17.107 3.710 -7.209 1.00 57.91 84 GLY A N 1
ATOM 636 C CA . GLY A 1 84 ? 16.735 4.436 -6.015 1.00 57.91 84 GLY A CA 1
ATOM 637 C C . GLY A 1 84 ? 15.477 5.269 -6.270 1.00 57.91 84 GLY A C 1
ATOM 638 O O . GLY A 1 84 ? 15.074 5.555 -7.409 1.00 57.91 84 GLY A O 1
ATOM 639 N N . MET A 1 85 ? 14.811 5.639 -5.182 1.00 62.53 85 MET A N 1
ATOM 640 C CA . MET A 1 85 ? 13.550 6.376 -5.223 1.00 62.53 85 MET A CA 1
ATOM 641 C C . MET A 1 85 ? 13.641 7.714 -5.960 1.00 62.53 85 MET A C 1
ATOM 643 O O . MET A 1 85 ? 12.637 8.178 -6.503 1.00 62.53 85 MET A O 1
ATOM 647 N N . GLU A 1 86 ? 14.832 8.302 -6.057 1.00 62.56 86 GLU A N 1
ATOM 648 C CA . GLU A 1 86 ? 15.104 9.523 -6.810 1.00 62.56 86 GLU A CA 1
ATOM 649 C C . GLU A 1 86 ? 14.711 9.416 -8.291 1.00 62.56 86 GLU A C 1
ATOM 651 O O . GLU A 1 86 ? 14.257 10.397 -8.880 1.00 62.56 86 GLU A O 1
ATOM 656 N N . LYS A 1 87 ? 14.797 8.217 -8.884 1.00 65.12 87 LYS A N 1
ATOM 657 C CA . LYS A 1 87 ? 14.403 7.975 -10.282 1.00 65.12 87 LYS A CA 1
ATOM 658 C C . LYS A 1 87 ? 12.931 7.600 -10.425 1.00 65.12 87 LYS A C 1
ATOM 660 O O . LYS A 1 87 ? 12.320 7.907 -11.445 1.00 65.12 87 LYS A O 1
ATOM 665 N N . LEU A 1 88 ? 12.345 6.965 -9.409 1.00 68.88 88 LEU A N 1
ATOM 666 C CA . LEU A 1 88 ? 10.956 6.499 -9.449 1.00 68.88 88 LEU A CA 1
ATOM 667 C C . LEU A 1 88 ? 9.945 7.613 -9.169 1.00 68.88 88 LEU A C 1
ATOM 669 O O . LEU A 1 88 ? 8.856 7.601 -9.735 1.00 68.88 88 LEU A O 1
ATOM 673 N N . ILE A 1 89 ? 10.278 8.606 -8.342 1.00 69.12 89 ILE A N 1
ATOM 674 C CA . ILE A 1 89 ? 9.338 9.685 -7.989 1.00 69.12 89 ILE A CA 1
ATOM 675 C C . ILE A 1 89 ? 8.909 10.525 -9.198 1.00 69.12 89 ILE A C 1
ATOM 677 O O . ILE A 1 89 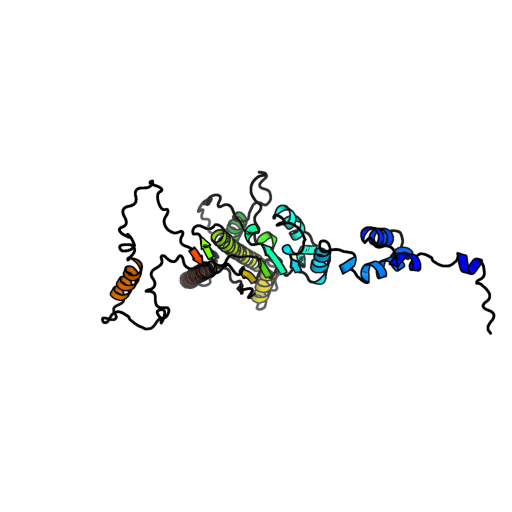? 7.707 10.767 -9.328 1.00 69.12 89 ILE A O 1
ATOM 681 N N . PRO A 1 90 ? 9.815 10.961 -10.098 1.00 67.56 90 PRO A N 1
ATOM 682 C CA . PRO A 1 90 ? 9.411 11.651 -11.320 1.00 67.56 90 PRO A CA 1
ATOM 683 C C . PRO A 1 90 ? 8.477 10.798 -12.186 1.00 67.56 90 PRO A C 1
ATOM 685 O O . PRO A 1 90 ? 7.489 11.310 -12.709 1.00 67.56 90 PRO A O 1
ATOM 688 N N . VAL A 1 91 ? 8.740 9.489 -12.276 1.00 68.50 91 VAL A N 1
ATOM 689 C CA . VAL A 1 91 ? 7.916 8.543 -13.044 1.00 68.50 91 VAL A CA 1
ATOM 690 C C . VAL A 1 91 ? 6.527 8.404 -12.423 1.00 68.50 91 VAL A C 1
ATOM 692 O O . VAL A 1 91 ? 5.537 8.563 -13.130 1.00 68.50 91 VAL A O 1
ATOM 695 N N . LEU A 1 92 ? 6.433 8.214 -11.103 1.00 71.12 92 LEU A N 1
ATOM 696 C CA . LEU A 1 92 ? 5.165 8.122 -10.366 1.00 71.12 92 LEU A CA 1
ATOM 697 C C . LEU A 1 92 ? 4.350 9.426 -10.391 1.00 71.12 92 LEU A C 1
ATOM 699 O O . LEU A 1 92 ? 3.131 9.397 -10.242 1.00 71.12 92 LEU A O 1
ATOM 703 N N . LYS A 1 93 ? 5.005 10.576 -10.584 1.00 69.06 93 LYS A N 1
ATOM 704 C CA . LYS A 1 93 ? 4.338 11.877 -10.750 1.00 69.06 93 LYS A CA 1
ATOM 705 C C . LYS A 1 93 ? 3.941 12.181 -12.192 1.00 69.06 93 LYS A C 1
ATOM 707 O O . LYS A 1 93 ? 3.148 13.098 -12.413 1.00 69.06 93 LYS A O 1
ATOM 712 N N . SER A 1 94 ? 4.480 11.450 -13.165 1.00 70.12 94 SER A N 1
ATOM 713 C CA . SER A 1 94 ? 4.116 11.631 -14.566 1.00 70.12 94 SER A CA 1
ATOM 714 C C . SER A 1 94 ? 2.615 11.356 -14.772 1.00 70.12 94 SER A C 1
ATOM 716 O O . SER A 1 94 ? 2.027 10.527 -14.071 1.00 70.12 94 SER A O 1
ATOM 718 N N . PRO A 1 95 ? 1.954 12.017 -15.737 1.00 66.44 95 PRO A N 1
ATOM 719 C CA . PRO A 1 95 ? 0.537 11.775 -16.018 1.00 66.44 95 PRO A CA 1
ATOM 720 C C . PRO A 1 95 ? 0.257 10.321 -16.423 1.00 66.44 95 PRO A C 1
ATOM 722 O O . PRO A 1 95 ? -0.847 9.830 -16.200 1.00 66.44 95 PRO A O 1
ATOM 725 N N . ILE A 1 96 ? 1.265 9.626 -16.955 1.00 63.66 96 ILE A N 1
ATOM 726 C CA . ILE A 1 96 ? 1.207 8.218 -17.350 1.00 63.66 96 ILE A CA 1
ATOM 727 C C . ILE A 1 96 ? 0.990 7.317 -16.121 1.00 63.66 96 ILE A C 1
ATOM 729 O O . ILE A 1 96 ? 0.194 6.379 -16.177 1.00 63.66 96 ILE A O 1
ATOM 733 N N . ALA A 1 97 ? 1.605 7.647 -14.980 1.00 68.56 97 ALA A N 1
ATOM 734 C CA . ALA A 1 97 ? 1.439 6.888 -13.744 1.00 68.56 97 ALA A CA 1
ATOM 735 C C . ALA A 1 97 ? 0.008 6.935 -13.191 1.00 68.56 97 ALA A C 1
ATOM 737 O O . ALA A 1 97 ? -0.404 5.999 -12.524 1.00 68.56 97 ALA A O 1
ATOM 738 N N . ARG A 1 98 ? -0.817 7.935 -13.536 1.00 70.00 98 ARG A N 1
ATOM 739 C CA . ARG A 1 98 ? -2.218 8.002 -13.065 1.00 70.00 98 ARG A CA 1
ATOM 740 C C . 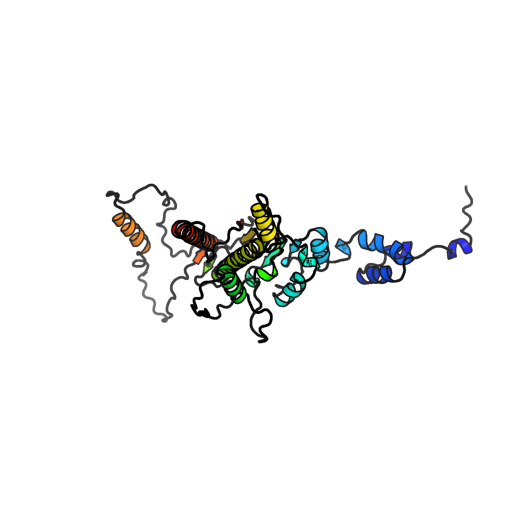ARG A 1 98 ? -3.051 6.784 -13.458 1.00 70.00 98 ARG A C 1
ATOM 742 O O . ARG A 1 98 ? -4.005 6.450 -12.762 1.00 70.00 98 ARG A O 1
ATOM 749 N N . ASN A 1 99 ? -2.701 6.135 -14.567 1.00 70.38 99 ASN A N 1
ATOM 750 C CA . ASN A 1 99 ? -3.392 4.938 -15.030 1.00 70.38 99 ASN A CA 1
ATOM 751 C C . ASN A 1 99 ? -2.818 3.651 -14.432 1.00 70.38 99 ASN A C 1
ATOM 753 O O . ASN A 1 99 ? -3.416 2.597 -14.619 1.00 70.38 99 ASN A O 1
ATOM 757 N N . LEU A 1 100 ? -1.693 3.719 -13.724 1.00 76.81 100 LEU A N 1
ATOM 758 C CA . LEU A 1 100 ? -0.980 2.573 -13.184 1.00 76.81 100 LEU A CA 1
ATOM 759 C C . LEU A 1 100 ? -1.759 1.981 -12.006 1.00 76.81 100 LEU A C 1
ATOM 761 O O . LEU A 1 100 ? -2.082 2.648 -11.027 1.00 76.81 100 LEU A O 1
ATOM 765 N N . THR A 1 101 ? -2.088 0.699 -12.119 1.00 82.06 101 THR A N 1
ATOM 766 C CA . THR A 1 101 ? -2.910 -0.023 -11.134 1.00 82.06 101 THR A CA 1
ATOM 767 C C . THR A 1 101 ? -2.094 -0.980 -10.278 1.00 82.06 101 THR A C 1
ATOM 769 O O . THR A 1 101 ? -2.496 -1.281 -9.152 1.00 82.06 101 THR A O 1
ATOM 772 N N . TYR A 1 102 ? -0.954 -1.428 -10.799 1.00 85.00 102 TYR A N 1
ATOM 773 C CA . TYR A 1 102 ? -0.100 -2.445 -10.209 1.00 85.00 102 TYR A CA 1
ATOM 774 C C . TYR A 1 102 ? 1.358 -1.992 -10.223 1.00 85.00 102 TYR A C 1
ATOM 776 O O . TYR A 1 102 ? 1.878 -1.629 -11.280 1.00 85.00 102 TYR A O 1
ATOM 784 N N . LEU A 1 103 ? 2.016 -2.055 -9.068 1.00 84.94 103 LEU A N 1
ATOM 785 C CA . LEU A 1 103 ? 3.405 -1.644 -8.889 1.00 84.94 103 LEU A CA 1
ATOM 786 C C . LEU A 1 103 ? 4.184 -2.724 -8.149 1.00 84.94 103 LEU A C 1
ATOM 788 O O . LEU A 1 103 ? 3.798 -3.098 -7.045 1.00 84.94 103 LEU A O 1
ATOM 792 N N . ARG A 1 104 ? 5.290 -3.189 -8.731 1.00 83.12 104 ARG A N 1
ATOM 793 C CA . ARG A 1 104 ? 6.193 -4.170 -8.118 1.00 83.12 104 ARG A CA 1
ATOM 794 C C . ARG A 1 104 ? 7.548 -3.532 -7.820 1.00 83.12 104 ARG A C 1
ATOM 796 O O . ARG A 1 104 ? 8.206 -3.037 -8.735 1.00 83.12 104 ARG A O 1
ATOM 803 N N . ILE A 1 105 ? 7.933 -3.519 -6.544 1.00 82.94 105 ILE A N 1
ATOM 804 C CA . ILE A 1 105 ? 9.075 -2.785 -5.980 1.00 82.94 105 ILE A CA 1
ATOM 805 C C . ILE A 1 105 ? 9.855 -3.676 -5.005 1.00 82.94 105 ILE A C 1
ATOM 807 O O . ILE A 1 105 ? 9.254 -4.428 -4.251 1.00 82.94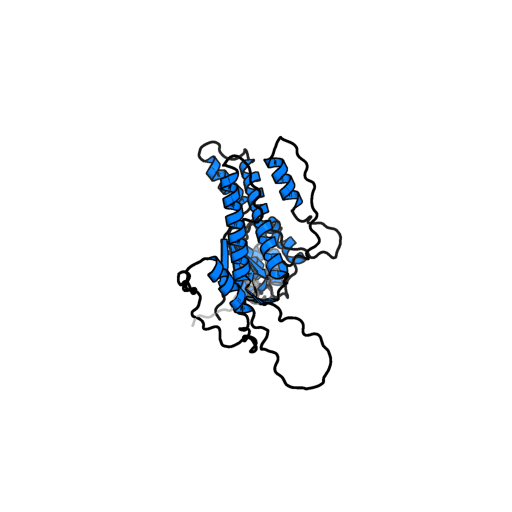 105 ILE A O 1
ATOM 811 N N . HIS A 1 106 ? 11.179 -3.529 -4.941 1.00 81.19 106 HIS A N 1
ATOM 812 C CA . HIS A 1 106 ? 12.016 -4.201 -3.942 1.00 81.19 106 HIS A CA 1
ATOM 813 C C . HIS A 1 106 ? 11.831 -3.631 -2.525 1.00 81.19 106 HIS A C 1
ATOM 815 O O . HIS A 1 106 ? 11.789 -2.413 -2.335 1.00 81.19 106 HIS A O 1
ATOM 821 N N . HIS A 1 107 ? 11.792 -4.488 -1.500 1.00 79.06 107 HIS A N 1
ATOM 822 C CA . HIS A 1 107 ? 11.522 -4.085 -0.111 1.00 79.06 107 HIS A CA 1
ATOM 823 C C . HIS A 1 107 ? 12.493 -3.023 0.464 1.00 79.06 107 HIS A C 1
ATOM 825 O O . HIS A 1 107 ? 12.111 -2.252 1.345 1.00 79.06 107 HIS A O 1
ATOM 831 N N . SER A 1 108 ? 13.728 -2.931 -0.050 1.00 73.81 108 SER A N 1
ATOM 832 C CA . SER A 1 108 ? 14.737 -1.924 0.349 1.00 73.81 108 SER A CA 1
ATOM 833 C C . SER A 1 108 ? 14.291 -0.472 0.169 1.00 73.81 108 SER A C 1
ATOM 835 O O . SER A 1 108 ? 14.766 0.401 0.888 1.00 73.81 108 SER A O 1
ATOM 837 N N . ILE A 1 109 ? 13.369 -0.207 -0.758 1.00 74.31 109 ILE A N 1
ATOM 838 C CA . ILE A 1 109 ? 12.853 1.140 -1.038 1.00 74.31 109 ILE A CA 1
ATOM 839 C C . ILE A 1 109 ? 12.024 1.706 0.131 1.00 74.31 109 ILE A C 1
ATOM 841 O O . ILE A 1 109 ? 11.858 2.919 0.260 1.00 74.31 109 ILE A O 1
ATOM 845 N N . LEU A 1 110 ? 11.535 0.838 1.021 1.00 73.12 110 LEU A N 1
ATOM 846 C CA . LEU A 1 110 ? 10.826 1.253 2.230 1.00 73.12 110 LEU A CA 1
ATOM 847 C C . LEU A 1 110 ? 11.755 1.658 3.374 1.00 73.12 110 LEU A C 1
ATOM 849 O O . LEU A 1 110 ? 11.249 2.145 4.383 1.00 73.12 110 LEU A O 1
ATOM 853 N N . LYS A 1 111 ? 13.075 1.440 3.257 1.00 68.00 111 LYS A N 1
ATOM 854 C CA . LYS A 1 111 ? 14.011 1.666 4.359 1.00 68.00 111 LYS A CA 1
ATOM 855 C C . LYS A 1 111 ? 13.957 3.130 4.787 1.00 68.00 111 LYS A C 1
ATOM 857 O O . LYS A 1 111 ? 14.447 4.018 4.094 1.00 68.00 111 LYS A O 1
ATOM 862 N N . ARG A 1 112 ? 13.354 3.359 5.949 1.00 63.56 112 ARG A N 1
ATOM 863 C CA . ARG A 1 112 ? 13.354 4.650 6.619 1.00 63.56 112 ARG A CA 1
ATOM 864 C C . ARG A 1 112 ? 14.399 4.599 7.718 1.00 63.56 112 ARG A C 1
ATOM 866 O O . ARG A 1 112 ? 14.302 3.767 8.620 1.00 63.56 112 ARG A O 1
ATOM 873 N N . ASP A 1 113 ? 15.370 5.499 7.667 1.00 54.81 113 ASP A N 1
ATOM 874 C CA . ASP A 1 113 ? 16.227 5.710 8.823 1.00 54.81 113 ASP A CA 1
ATOM 875 C C . ASP A 1 113 ? 15.397 6.413 9.903 1.00 54.81 113 ASP A C 1
ATOM 877 O O . ASP A 1 113 ? 14.666 7.376 9.651 1.00 54.81 113 ASP A O 1
ATOM 881 N N . ASN A 1 114 ? 15.418 5.837 11.102 1.00 47.38 114 ASN A N 1
ATOM 882 C CA . ASN A 1 114 ? 14.521 6.173 12.200 1.00 47.38 114 ASN A CA 1
ATOM 883 C C . ASN A 1 114 ? 14.963 7.496 12.852 1.00 47.38 114 ASN A C 1
ATOM 885 O O . ASN A 1 114 ? 15.488 7.525 13.962 1.00 47.38 114 ASN A O 1
ATOM 889 N N . ILE A 1 115 ? 14.813 8.610 12.135 1.00 43.38 115 ILE A N 1
ATOM 890 C CA . ILE A 1 115 ? 15.117 9.940 12.659 1.00 43.38 115 ILE A CA 1
ATOM 891 C C . ILE A 1 115 ? 13.932 10.381 13.524 1.00 43.38 115 ILE A C 1
ATOM 893 O O . ILE A 1 115 ? 12.920 10.863 13.023 1.00 43.38 115 ILE A O 1
ATOM 897 N N . VAL A 1 116 ? 14.099 10.122 14.824 1.00 39.78 116 VAL A N 1
ATOM 898 C CA . VAL A 1 116 ? 13.498 10.735 16.020 1.00 39.78 116 VAL A CA 1
ATOM 899 C C . VAL A 1 116 ? 12.033 11.169 15.906 1.00 39.78 116 VAL A C 1
ATOM 901 O O . VAL A 1 116 ? 11.680 12.134 15.232 1.00 39.78 116 VAL A O 1
ATOM 904 N N . ASN A 1 117 ? 11.203 10.511 16.719 1.00 38.25 117 ASN A N 1
ATOM 905 C CA . ASN A 1 117 ? 9.858 10.927 17.109 1.00 38.25 117 ASN A CA 1
ATOM 906 C C . ASN A 1 117 ? 9.828 12.418 17.483 1.00 38.25 117 ASN A C 1
ATOM 908 O O . ASN A 1 117 ? 10.099 12.789 18.626 1.00 38.25 117 ASN A O 1
ATOM 912 N N . LYS A 1 118 ? 9.470 13.289 16.537 1.00 38.59 118 LYS A N 1
ATOM 913 C CA . LYS A 1 118 ? 9.133 14.674 16.853 1.00 38.59 118 LYS A CA 1
ATOM 914 C C . LYS A 1 118 ? 7.755 14.656 17.507 1.00 38.59 118 LYS A C 1
ATOM 916 O O . LYS A 1 118 ? 6.734 14.664 16.826 1.00 38.59 118 LYS A O 1
ATOM 921 N N . ALA A 1 119 ? 7.738 14.549 18.834 1.00 35.88 119 ALA A N 1
ATOM 922 C CA . ALA A 1 119 ? 6.538 14.755 19.629 1.00 35.88 119 ALA A CA 1
ATOM 923 C C . ALA A 1 119 ? 5.969 16.142 19.289 1.00 35.88 119 ALA A C 1
ATOM 925 O O . ALA A 1 119 ? 6.664 17.148 19.441 1.00 35.88 119 ALA A O 1
ATOM 926 N N . LEU A 1 120 ? 4.739 16.186 18.774 1.00 43.91 120 LEU A N 1
ATOM 927 C CA . LEU A 1 120 ? 4.057 17.430 18.423 1.00 43.91 120 LEU A CA 1
ATOM 928 C C . LEU A 1 120 ? 3.054 17.826 19.532 1.00 43.91 120 LEU A C 1
ATOM 930 O O . LEU A 1 120 ? 2.479 16.927 20.159 1.00 43.91 120 LEU A O 1
ATOM 934 N N . PRO A 1 121 ? 2.862 19.138 19.804 1.00 38.94 121 PRO A N 1
ATOM 935 C CA . PRO A 1 121 ? 2.093 19.643 20.936 1.00 38.94 121 PRO A CA 1
ATOM 936 C C . PRO A 1 121 ? 0.623 19.235 20.935 1.00 38.94 121 PRO A C 1
ATOM 938 O O . PRO A 1 121 ? -0.049 19.173 19.906 1.00 38.94 121 PRO A O 1
ATOM 941 N N . LYS A 1 122 ? 0.119 19.012 22.147 1.00 42.59 122 LYS A N 1
ATOM 942 C CA . LYS A 1 122 ? -1.298 18.838 22.444 1.00 42.59 122 LYS A CA 1
ATOM 943 C C . LYS A 1 122 ? -1.909 20.222 22.663 1.00 42.59 122 LYS A C 1
ATOM 945 O O . LYS A 1 122 ? -1.902 20.680 23.796 1.00 42.59 122 LYS A O 1
ATOM 950 N N . ASP A 1 123 ? -2.450 20.846 21.621 1.00 35.19 123 ASP A N 1
ATOM 951 C CA . ASP A 1 123 ? -3.330 22.006 21.801 1.00 35.19 123 ASP A CA 1
ATOM 952 C C . ASP A 1 123 ? -4.776 21.675 21.432 1.00 35.19 123 ASP A C 1
ATOM 954 O O . ASP A 1 123 ? -5.072 20.999 20.438 1.00 35.19 123 ASP A O 1
ATOM 958 N N . GLY A 1 124 ? -5.666 22.100 22.329 1.00 45.22 124 GLY A N 1
ATOM 959 C CA . GLY A 1 124 ? -7.107 21.964 22.237 1.00 45.22 124 GLY A CA 1
ATOM 960 C C . GLY A 1 124 ? -7.740 23.232 21.682 1.00 45.22 124 GLY A C 1
ATOM 961 O O . GLY A 1 124 ? -7.473 24.327 22.165 1.00 45.22 124 GLY A O 1
ATOM 962 N N . LEU A 1 125 ? -8.631 23.065 20.706 1.00 37.16 125 LEU A N 1
ATOM 963 C CA . LEU A 1 125 ? -9.670 24.038 20.394 1.00 37.16 125 LEU A CA 1
ATOM 964 C C . LEU A 1 125 ? -10.893 23.300 19.834 1.00 37.16 125 LEU A C 1
ATOM 966 O O . LEU A 1 125 ? -10.768 22.335 19.080 1.00 37.16 125 LEU A O 1
ATOM 970 N N . THR A 1 126 ? -12.074 23.695 20.298 1.00 50.75 126 THR A N 1
ATOM 971 C CA . THR A 1 126 ? -13.316 22.908 20.303 1.00 50.75 126 THR A CA 1
ATOM 972 C C . THR A 1 126 ? -14.295 23.271 19.185 1.00 50.75 126 THR A C 1
ATOM 974 O O . THR A 1 126 ? -15.498 23.300 19.421 1.00 50.75 126 THR A O 1
ATOM 977 N N . ASP A 1 127 ? -13.807 23.496 17.966 1.00 40.41 127 ASP A N 1
ATOM 978 C CA . ASP A 1 127 ? -14.652 23.533 16.766 1.00 40.41 127 ASP A CA 1
ATOM 979 C C . ASP A 1 127 ? -13.851 23.057 15.538 1.00 40.41 127 ASP A C 1
ATOM 981 O O . ASP A 1 127 ? -12.672 23.377 15.402 1.00 40.41 127 ASP A O 1
ATOM 985 N N . GLY A 1 128 ? -14.449 22.222 14.682 1.00 58.47 128 GLY A N 1
ATOM 986 C CA . GLY A 1 128 ? -13.775 21.660 13.498 1.00 58.47 128 GLY A CA 1
ATOM 987 C C . GLY A 1 128 ? -12.831 20.465 13.743 1.00 58.47 128 GLY A C 1
ATOM 988 O O . GLY A 1 128 ? -11.735 20.416 13.184 1.00 58.47 128 GLY A O 1
ATOM 989 N N . LYS A 1 129 ? -13.245 19.465 14.542 1.00 70.50 129 LYS A N 1
ATOM 990 C CA . LYS A 1 129 ? -12.460 18.233 14.819 1.00 70.50 129 LYS A CA 1
ATOM 991 C C . LYS A 1 129 ? -11.932 17.536 13.553 1.00 70.50 129 LYS A C 1
ATOM 993 O O . LYS A 1 129 ? -10.825 17.003 13.581 1.00 70.50 129 LYS A O 1
ATOM 998 N N . GLU A 1 130 ? -12.697 17.556 12.459 1.00 73.62 130 GLU A N 1
ATOM 999 C CA . GLU A 1 130 ? -12.287 16.976 11.170 1.00 73.62 130 GLU A CA 1
ATOM 1000 C C . GLU A 1 130 ? -11.124 17.758 10.556 1.00 73.62 130 GLU A C 1
ATOM 1002 O O . GLU A 1 130 ? -10.107 17.171 10.199 1.00 73.62 130 GLU A O 1
ATOM 1007 N N . SER A 1 131 ? -11.230 19.088 10.506 1.00 78.44 131 SER A N 1
ATOM 1008 C CA . SER A 1 131 ? -10.199 19.982 9.970 1.00 78.44 131 SER A CA 1
ATOM 1009 C C . SER A 1 131 ? -8.891 19.887 10.755 1.00 78.44 131 SER A C 1
ATOM 1011 O O . SER A 1 131 ? -7.820 19.810 10.155 1.00 78.44 131 SER A O 1
ATOM 1013 N N . LEU A 1 132 ? -8.970 19.815 12.088 1.00 82.50 132 LEU A N 1
ATOM 1014 C CA . LEU A 1 132 ? -7.802 19.599 12.948 1.00 82.50 132 LEU A CA 1
ATOM 1015 C C . LEU A 1 132 ? -7.160 18.231 12.691 1.00 82.50 132 LEU A C 1
ATOM 1017 O O . LEU A 1 132 ? -5.937 18.107 12.671 1.00 82.50 132 LEU A O 1
ATOM 1021 N N . MET A 1 133 ? -7.973 17.195 12.479 1.00 81.81 133 MET A N 1
ATOM 1022 C CA . MET A 1 133 ? -7.472 15.861 12.165 1.00 81.81 133 MET A CA 1
ATOM 1023 C C . MET A 1 133 ? -6.811 15.815 10.782 1.00 81.81 133 MET A C 1
ATOM 1025 O O . MET A 1 133 ? -5.727 15.254 10.647 1.00 81.81 133 MET A O 1
ATOM 1029 N N . ILE A 1 134 ? -7.413 16.456 9.777 1.00 86.00 134 ILE A N 1
ATOM 1030 C CA . ILE A 1 134 ? -6.838 16.615 8.435 1.00 86.00 134 ILE A CA 1
ATOM 1031 C C . ILE A 1 134 ? -5.478 17.314 8.528 1.00 86.00 134 ILE A C 1
ATOM 1033 O O . ILE A 1 134 ? -4.503 16.806 7.980 1.00 86.00 134 ILE A O 1
ATOM 1037 N N . GLN A 1 135 ? -5.375 18.423 9.268 1.00 85.69 135 GLN A N 1
ATOM 1038 C CA . GLN A 1 135 ? -4.108 19.135 9.468 1.00 85.69 135 GLN A CA 1
ATOM 1039 C C . GLN A 1 135 ? -3.047 18.245 10.128 1.00 85.69 135 GLN A C 1
ATOM 1041 O O . GLN A 1 135 ? -1.949 18.116 9.591 1.00 85.69 135 GLN A O 1
ATOM 1046 N N . ARG A 1 136 ? -3.396 17.536 11.209 1.00 84.94 136 ARG A N 1
ATOM 1047 C CA . ARG A 1 136 ? -2.485 16.590 11.881 1.00 84.94 136 ARG A CA 1
ATOM 1048 C C . ARG A 1 136 ? -1.987 15.484 10.951 1.00 84.94 136 ARG A C 1
ATOM 1050 O O . ARG A 1 136 ? -0.828 15.090 11.028 1.00 84.94 136 ARG A O 1
ATOM 1057 N N . LEU A 1 137 ? -2.854 14.950 10.090 1.00 84.00 137 LEU A N 1
ATOM 1058 C CA . LEU A 1 137 ? -2.478 13.912 9.124 1.00 84.00 137 LEU A CA 1
ATOM 1059 C C . LEU A 1 137 ? -1.589 14.477 8.007 1.00 84.00 137 LEU A C 1
ATOM 1061 O O . LEU A 1 137 ? -0.632 13.823 7.600 1.00 84.00 137 LEU A O 1
ATOM 1065 N N . LEU A 1 138 ? -1.851 15.704 7.552 1.00 84.56 138 LEU A N 1
ATOM 1066 C CA . LEU A 1 138 ? -1.015 16.388 6.564 1.00 84.56 138 LEU A CA 1
ATOM 1067 C C . LEU A 1 138 ? 0.385 16.703 7.105 1.00 84.56 138 LEU A C 1
ATOM 1069 O O . LEU A 1 138 ? 1.356 16.559 6.368 1.00 84.56 138 LEU A O 1
ATOM 1073 N N . GLU A 1 139 ? 0.511 17.067 8.380 1.00 82.88 139 GLU A N 1
ATOM 1074 C CA . GLU A 1 139 ? 1.802 17.320 9.040 1.00 82.88 139 GLU A CA 1
ATOM 1075 C C . GLU A 1 139 ? 2.683 16.069 9.149 1.00 82.88 139 GLU A C 1
ATOM 1077 O O . GLU A 1 139 ? 3.910 16.173 9.163 1.00 82.88 139 GLU A O 1
ATOM 1082 N N . LYS A 1 140 ? 2.077 14.876 9.201 1.00 79.50 140 LYS A N 1
ATOM 1083 C CA . LYS A 1 140 ? 2.816 13.606 9.195 1.00 79.50 140 LYS A CA 1
ATOM 1084 C C . LYS A 1 140 ? 3.402 13.259 7.826 1.00 79.50 140 LYS A C 1
ATOM 1086 O O . LYS A 1 140 ? 4.302 12.418 7.758 1.00 79.50 140 LYS A O 1
ATOM 1091 N N . ARG A 1 141 ? 2.913 13.871 6.740 1.00 78.00 141 ARG A N 1
ATOM 1092 C CA . ARG A 1 141 ? 3.445 13.610 5.399 1.00 78.00 141 ARG A CA 1
ATOM 1093 C C . ARG A 1 141 ? 4.902 14.082 5.318 1.00 78.00 141 ARG A C 1
ATOM 1095 O O . ARG A 1 141 ? 5.220 15.171 5.796 1.00 78.00 141 ARG A O 1
ATOM 1102 N N . PRO A 1 142 ? 5.805 13.320 4.673 1.00 71.75 142 PRO A N 1
ATOM 1103 C CA . PRO A 1 142 ? 7.123 13.833 4.333 1.00 71.75 142 PRO A CA 1
ATOM 1104 C C . PRO A 1 142 ? 7.010 15.144 3.570 1.00 71.75 142 PRO A C 1
ATOM 1106 O O . PRO A 1 142 ? 6.348 15.215 2.532 1.00 71.75 142 PRO A O 1
ATOM 1109 N N . ALA A 1 143 ? 7.753 16.151 4.019 1.00 59.34 143 ALA A N 1
ATOM 1110 C CA . ALA A 1 143 ? 8.083 17.271 3.159 1.00 59.34 143 ALA A CA 1
ATOM 1111 C C . ALA A 1 143 ? 8.938 16.748 1.991 1.00 59.34 143 ALA A C 1
ATOM 1113 O O . ALA A 1 143 ? 10.039 16.241 2.188 1.00 59.34 143 ALA A O 1
ATOM 1114 N N . ILE A 1 144 ? 8.407 16.871 0.774 1.00 53.09 144 ILE A N 1
ATOM 1115 C CA . ILE A 1 144 ? 9.008 16.377 -0.479 1.00 53.09 144 ILE A CA 1
ATOM 1116 C C . ILE A 1 144 ? 10.341 17.084 -0.798 1.00 53.09 144 ILE A C 1
ATOM 1118 O O . ILE A 1 144 ? 11.167 16.537 -1.520 1.00 53.09 144 ILE A O 1
ATOM 1122 N N . TYR A 1 145 ? 10.553 18.286 -0.253 1.00 50.66 145 TYR A N 1
ATOM 1123 C CA . TYR A 1 145 ? 11.677 19.175 -0.560 1.00 50.66 145 TYR A CA 1
ATOM 1124 C C . TYR A 1 145 ? 12.543 19.468 0.664 1.00 50.66 145 TYR A C 1
ATOM 1126 O O . TYR A 1 145 ? 12.903 20.621 0.893 1.00 50.66 145 TYR A O 1
ATOM 1134 N N . LYS A 1 146 ? 12.872 18.476 1.497 1.00 49.41 146 LYS A N 1
ATOM 1135 C CA . LYS A 1 146 ? 13.967 18.721 2.439 1.00 49.41 146 LYS A CA 1
ATOM 1136 C C . LYS A 1 146 ? 15.251 18.872 1.623 1.00 49.41 146 LYS A C 1
ATOM 1138 O O . LYS A 1 146 ? 15.811 17.907 1.129 1.00 49.41 146 LYS A O 1
ATOM 1143 N N . THR A 1 147 ? 15.661 20.122 1.468 1.00 48.09 147 THR A N 1
ATOM 1144 C CA . THR A 1 147 ? 16.803 20.658 0.715 1.00 48.09 147 THR A CA 1
ATOM 1145 C C . THR A 1 147 ? 18.175 20.192 1.212 1.00 48.09 147 THR A C 1
ATOM 1147 O O . THR A 1 147 ? 19.188 20.741 0.792 1.00 48.09 147 THR A O 1
ATOM 1150 N N . ASN A 1 148 ? 18.235 19.197 2.097 1.00 48.78 148 ASN A N 1
ATOM 1151 C CA . ASN A 1 148 ? 19.487 18.679 2.629 1.00 48.78 148 ASN A CA 1
ATOM 1152 C C . ASN A 1 148 ? 19.785 17.368 1.902 1.00 48.78 148 ASN A C 1
ATOM 1154 O O . ASN A 1 148 ? 19.080 16.379 2.079 1.00 48.78 148 ASN A O 1
ATOM 1158 N N . MET A 1 149 ? 20.801 17.414 1.046 1.00 51.06 149 MET A N 1
ATOM 1159 C CA . MET A 1 149 ? 21.151 16.464 -0.020 1.00 51.06 149 MET A CA 1
ATOM 1160 C C . MET A 1 149 ? 21.516 15.029 0.427 1.00 51.06 149 MET A C 1
ATOM 1162 O O . MET A 1 149 ? 21.998 14.264 -0.400 1.00 51.06 149 MET A O 1
ATOM 1166 N N . ASP A 1 150 ? 21.241 14.638 1.676 1.00 50.00 150 ASP A N 1
ATOM 1167 C CA . ASP A 1 150 ? 21.707 13.375 2.269 1.00 50.00 150 ASP A CA 1
ATOM 1168 C C . ASP A 1 150 ? 20.597 12.505 2.906 1.00 50.00 150 ASP A C 1
ATOM 1170 O O . ASP A 1 150 ? 20.893 11.421 3.407 1.00 50.00 150 ASP A O 1
ATOM 1174 N N . GLU A 1 151 ? 19.319 12.923 2.914 1.00 51.88 151 GLU A N 1
ATOM 1175 C CA . GLU A 1 151 ? 18.237 12.107 3.506 1.00 51.88 151 GLU A CA 1
ATOM 1176 C C . GLU A 1 151 ? 17.605 11.187 2.431 1.00 51.88 151 GLU A C 1
ATOM 1178 O O . GLU A 1 151 ? 17.065 11.690 1.439 1.00 51.88 151 GLU A O 1
ATOM 1183 N N . PRO A 1 152 ? 17.658 9.845 2.578 1.00 53.59 152 PRO A N 1
ATOM 1184 C CA . PRO A 1 152 ? 17.146 8.921 1.571 1.00 53.59 152 PRO A CA 1
ATOM 1185 C C . PRO A 1 152 ? 15.643 9.125 1.369 1.00 53.59 152 PRO A C 1
ATOM 1187 O O . PRO A 1 152 ? 14.849 9.095 2.315 1.00 53.59 152 PRO A O 1
ATOM 1190 N N . ILE A 1 153 ? 15.235 9.330 0.114 1.00 61.84 153 ILE A N 1
ATOM 1191 C CA . ILE A 1 153 ? 13.827 9.539 -0.207 1.00 61.84 153 ILE A CA 1
ATOM 1192 C C . ILE A 1 153 ? 13.096 8.202 -0.063 1.00 61.84 153 ILE A C 1
ATOM 1194 O O . ILE A 1 153 ? 13.302 7.285 -0.850 1.00 61.84 153 ILE A O 1
ATOM 1198 N N . TYR A 1 154 ? 12.235 8.079 0.941 1.00 72.12 154 TYR A N 1
ATOM 1199 C CA . TYR A 1 154 ? 11.441 6.873 1.168 1.00 72.12 154 TYR A CA 1
ATOM 1200 C C . TYR A 1 154 ? 10.116 6.924 0.399 1.00 72.12 154 TYR A C 1
ATOM 1202 O O . TYR A 1 154 ? 9.556 7.992 0.128 1.00 72.12 154 TYR A O 1
ATOM 1210 N N . LEU A 1 155 ? 9.577 5.752 0.062 1.00 76.81 155 LEU A N 1
ATOM 1211 C CA . LEU A 1 155 ? 8.258 5.651 -0.556 1.00 76.81 155 LEU A CA 1
ATOM 1212 C C . LEU A 1 155 ? 7.164 5.970 0.470 1.00 76.81 155 LEU A C 1
ATOM 1214 O O . LEU A 1 155 ? 6.879 5.178 1.365 1.00 76.81 155 LEU A O 1
ATOM 1218 N N . HIS A 1 156 ? 6.526 7.128 0.319 1.00 83.75 156 HIS A N 1
ATOM 1219 C CA . HIS A 1 156 ? 5.334 7.476 1.084 1.00 83.75 156 HIS A CA 1
ATOM 1220 C C . HIS A 1 156 ? 4.055 7.099 0.316 1.00 83.75 156 HIS A C 1
ATOM 1222 O O . HIS A 1 156 ? 4.011 7.310 -0.902 1.00 83.75 156 HIS A O 1
ATOM 1228 N N . PRO A 1 157 ? 2.989 6.612 0.984 1.00 86.06 157 PRO A N 1
ATOM 1229 C CA . PRO A 1 157 ? 1.744 6.224 0.315 1.00 86.06 157 PRO A CA 1
ATOM 1230 C C . PRO A 1 157 ? 1.078 7.357 -0.484 1.00 86.06 157 PRO A C 1
ATOM 1232 O O . PRO A 1 157 ? 0.411 7.086 -1.479 1.00 86.06 157 PRO A O 1
ATOM 1235 N N . SER A 1 158 ? 1.330 8.628 -0.143 1.00 83.31 158 SER A N 1
ATOM 1236 C CA . SER A 1 158 ? 0.876 9.784 -0.939 1.00 83.31 158 SER A CA 1
ATOM 1237 C C . SER A 1 158 ? 1.385 9.770 -2.384 1.00 83.31 158 SER A C 1
ATOM 1239 O O . SER A 1 158 ? 0.714 10.276 -3.279 1.00 83.31 158 SER A O 1
ATOM 1241 N N . ASN A 1 159 ? 2.566 9.196 -2.633 1.00 79.44 159 ASN A N 1
ATOM 1242 C CA . ASN A 1 159 ? 3.176 9.164 -3.964 1.00 79.44 159 ASN A CA 1
ATOM 1243 C C . ASN A 1 159 ? 2.565 8.067 -4.850 1.00 79.44 159 ASN A C 1
ATOM 1245 O O . ASN A 1 159 ? 2.772 8.070 -6.059 1.00 79.44 159 ASN A O 1
ATOM 1249 N N . ILE A 1 160 ? 1.811 7.144 -4.249 1.00 83.00 160 ILE A N 1
ATOM 1250 C CA . ILE A 1 160 ? 1.223 5.961 -4.889 1.00 83.00 160 ILE A CA 1
ATOM 1251 C C . ILE A 1 160 ? -0.282 5.850 -4.623 1.00 83.00 160 ILE A C 1
ATOM 1253 O O . ILE A 1 160 ? -0.864 4.778 -4.757 1.00 83.00 160 ILE A O 1
ATOM 1257 N N . ALA A 1 161 ? -0.937 6.960 -4.275 1.00 82.62 161 ALA A N 1
ATOM 1258 C CA . ALA A 1 161 ? -2.343 6.977 -3.877 1.00 82.62 161 ALA A CA 1
ATOM 1259 C C . ALA A 1 161 ? -3.311 6.479 -4.973 1.00 82.62 161 ALA A C 1
ATOM 1261 O O . ALA A 1 161 ? -4.399 6.018 -4.659 1.00 82.62 161 ALA A O 1
ATOM 1262 N N . HIS A 1 162 ? -2.921 6.521 -6.249 1.00 84.25 162 HIS A N 1
ATOM 1263 C CA . HIS A 1 162 ? -3.723 6.048 -7.387 1.00 84.25 162 HIS A CA 1
ATOM 1264 C C . HIS A 1 162 ? -3.581 4.537 -7.664 1.00 84.25 162 HIS A C 1
ATOM 1266 O O . HIS A 1 162 ? -4.371 3.963 -8.416 1.00 84.25 162 HIS A O 1
ATOM 1272 N N . ILE A 1 163 ? -2.590 3.881 -7.058 1.00 86.88 163 ILE A N 1
ATOM 1273 C CA . ILE A 1 163 ? -2.237 2.484 -7.325 1.00 86.88 163 ILE A CA 1
ATOM 1274 C C . ILE A 1 163 ? -3.100 1.575 -6.461 1.00 86.88 163 ILE A C 1
ATOM 1276 O O . ILE A 1 163 ? -3.288 1.842 -5.282 1.00 86.88 163 ILE A O 1
ATOM 1280 N N . ARG A 1 164 ? -3.609 0.473 -7.023 1.00 88.12 164 ARG A N 1
ATOM 1281 C CA . ARG A 1 164 ? -4.495 -0.460 -6.305 1.00 88.12 164 ARG A CA 1
ATOM 1282 C C . ARG A 1 164 ? -3.737 -1.565 -5.584 1.00 88.12 164 ARG A C 1
ATOM 1284 O O . ARG A 1 164 ? -4.118 -1.948 -4.475 1.00 88.12 164 ARG A O 1
ATOM 1291 N N . THR A 1 165 ? -2.684 -2.076 -6.217 1.00 89.31 165 THR A N 1
ATOM 1292 C CA . THR A 1 165 ? -1.903 -3.208 -5.717 1.00 89.31 165 THR A CA 1
ATOM 1293 C C . THR A 1 165 ? -0.418 -2.876 -5.725 1.00 89.31 165 THR A C 1
ATOM 1295 O O . THR A 1 165 ? 0.147 -2.577 -6.777 1.00 89.31 165 THR A O 1
ATOM 1298 N N . LEU A 1 166 ? 0.204 -2.954 -4.550 1.00 89.38 166 LEU A N 1
ATOM 1299 C CA . LEU A 1 166 ? 1.648 -2.843 -4.368 1.00 89.38 166 LEU A CA 1
ATOM 1300 C C . LEU A 1 166 ? 2.218 -4.228 -4.072 1.00 89.38 166 LEU A C 1
ATOM 1302 O O . LEU A 1 166 ? 1.745 -4.901 -3.162 1.00 89.38 166 LEU A O 1
ATOM 1306 N N . VAL A 1 167 ? 3.246 -4.632 -4.804 1.00 88.62 167 VAL A N 1
ATOM 1307 C CA . VAL A 1 167 ? 3.977 -5.877 -4.580 1.00 88.62 167 VAL A CA 1
ATOM 1308 C C . VAL A 1 167 ? 5.381 -5.540 -4.110 1.00 88.62 167 VAL A C 1
ATOM 1310 O O . VAL A 1 167 ? 6.116 -4.845 -4.809 1.00 88.62 167 VAL A O 1
ATOM 1313 N N . LEU A 1 168 ? 5.732 -6.008 -2.916 1.00 87.56 168 LEU A N 1
ATOM 1314 C CA . LEU A 1 168 ? 7.067 -5.880 -2.350 1.00 87.56 168 LEU A CA 1
ATOM 1315 C C . LEU A 1 168 ? 7.830 -7.173 -2.603 1.00 87.56 168 LEU A C 1
ATOM 1317 O O . LEU A 1 168 ? 7.436 -8.226 -2.101 1.00 87.56 168 LEU A O 1
ATOM 1321 N N . THR A 1 169 ? 8.891 -7.081 -3.394 1.00 85.69 169 THR A N 1
ATOM 1322 C CA . THR A 1 169 ? 9.725 -8.223 -3.761 1.00 85.69 169 THR A CA 1
ATOM 1323 C C . THR A 1 169 ? 10.806 -8.477 -2.726 1.00 85.69 169 THR A C 1
ATOM 1325 O O . THR A 1 169 ? 11.213 -7.564 -1.998 1.00 85.69 169 THR A O 1
ATOM 1328 N N . ASP A 1 170 ? 11.264 -9.728 -2.702 1.00 80.56 170 ASP A N 1
ATOM 1329 C CA . ASP A 1 170 ? 12.442 -10.199 -1.972 1.00 80.56 170 ASP A CA 1
ATOM 1330 C C . ASP A 1 170 ? 12.387 -9.992 -0.456 1.00 80.56 170 ASP A C 1
ATOM 1332 O O . ASP A 1 170 ? 13.409 -9.806 0.198 1.00 80.56 170 ASP A O 1
ATOM 1336 N N . VAL A 1 171 ? 11.197 -10.063 0.145 1.00 83.38 171 VAL A N 1
ATOM 1337 C CA . VAL A 1 171 ? 11.072 -9.940 1.600 1.00 83.38 171 VAL A CA 1
ATOM 1338 C C . VAL A 1 171 ? 11.677 -11.189 2.261 1.00 83.38 171 VAL A C 1
ATOM 1340 O O . VAL A 1 171 ? 11.204 -12.299 1.999 1.00 83.38 171 VAL A O 1
ATOM 1343 N N . PRO A 1 172 ? 12.702 -11.063 3.123 1.00 82.00 172 PRO A N 1
ATOM 1344 C CA . PRO A 1 172 ? 13.274 -12.215 3.813 1.00 82.00 172 PRO A CA 1
ATOM 1345 C C . PRO A 1 172 ? 12.268 -12.807 4.808 1.00 82.00 172 PRO A C 1
ATOM 1347 O O . PRO A 1 172 ? 11.601 -12.072 5.534 1.00 82.00 172 PRO A O 1
ATOM 1350 N N . ALA A 1 173 ? 12.174 -14.139 4.866 1.00 81.00 173 ALA A N 1
ATOM 1351 C CA . ALA A 1 173 ? 11.289 -14.829 5.811 1.00 81.00 173 ALA A CA 1
ATOM 1352 C C . ALA A 1 173 ? 11.744 -14.657 7.272 1.00 81.00 173 ALA A C 1
ATOM 1354 O O . ALA A 1 173 ? 10.928 -14.412 8.156 1.00 81.00 173 ALA A O 1
ATOM 1355 N N . PHE A 1 174 ? 13.056 -14.739 7.510 1.00 80.38 174 PHE A N 1
ATOM 1356 C CA . PHE A 1 174 ? 13.657 -14.631 8.836 1.00 80.38 174 PHE A CA 1
ATOM 1357 C C . PHE A 1 174 ? 14.686 -13.514 8.856 1.00 80.38 174 PHE A C 1
ATOM 1359 O O . PHE A 1 174 ? 15.511 -13.408 7.947 1.00 80.38 174 PHE A O 1
ATOM 1366 N N . VAL A 1 175 ? 14.648 -12.691 9.901 1.00 81.25 175 VAL A N 1
ATOM 1367 C CA . VAL A 1 175 ? 15.571 -11.564 10.053 1.00 81.25 175 VAL A CA 1
ATOM 1368 C C . VAL A 1 175 ? 16.084 -11.507 11.498 1.00 81.25 175 VAL A C 1
ATOM 1370 O O . VAL A 1 175 ? 15.320 -11.794 12.423 1.00 81.25 175 VAL A O 1
ATOM 1373 N N . PRO A 1 176 ? 17.367 -11.164 11.726 1.00 79.25 176 PRO A N 1
ATOM 1374 C CA . PRO A 1 176 ? 17.894 -10.933 13.069 1.00 79.25 176 PRO A CA 1
ATOM 1375 C C . PRO A 1 176 ? 17.188 -9.768 13.778 1.00 79.25 176 PRO A C 1
ATOM 1377 O O . PRO A 1 176 ? 16.900 -8.740 13.164 1.00 79.25 176 PRO A O 1
ATOM 1380 N N . SER A 1 177 ? 16.938 -9.903 15.080 1.00 79.69 177 SER A N 1
ATOM 1381 C CA . SER A 1 177 ? 16.468 -8.794 15.918 1.00 79.69 177 SER A CA 1
ATOM 1382 C C . SER A 1 177 ? 17.649 -7.958 16.437 1.00 79.69 177 SER A C 1
ATOM 1384 O O . SER A 1 177 ? 18.580 -8.551 16.988 1.00 79.69 177 SER A O 1
ATOM 1386 N N . PRO A 1 178 ? 17.645 -6.611 16.319 1.00 73.88 178 PRO A N 1
ATOM 1387 C CA . PRO A 1 178 ? 16.631 -5.745 15.707 1.00 73.88 178 PRO A CA 1
ATOM 1388 C C . PRO A 1 178 ? 16.867 -5.523 14.204 1.00 73.88 178 PRO A C 1
ATOM 1390 O O . PRO A 1 178 ? 17.982 -5.216 13.780 1.00 73.88 178 PRO A O 1
ATOM 1393 N N . SER A 1 179 ? 15.803 -5.583 13.394 1.00 74.62 179 SER A N 1
ATOM 1394 C CA . SER A 1 179 ? 15.894 -5.298 11.958 1.00 74.62 179 SER A CA 1
ATOM 1395 C C . SER A 1 179 ? 15.081 -4.084 11.511 1.00 74.62 179 SER A C 1
ATOM 1397 O O . SER A 1 179 ? 13.929 -3.910 11.916 1.00 74.62 179 SER A O 1
ATOM 1399 N N . PRO A 1 180 ? 15.633 -3.254 10.606 1.00 82.00 180 PRO A N 1
ATOM 1400 C CA . PRO A 1 180 ? 14.933 -2.083 10.084 1.00 82.00 180 PRO A CA 1
ATOM 1401 C C . PRO A 1 180 ? 13.803 -2.453 9.114 1.00 82.00 180 PRO A C 1
ATOM 1403 O O . PRO A 1 180 ? 12.953 -1.615 8.831 1.00 82.00 180 PRO A O 1
ATOM 1406 N N . ILE A 1 181 ? 13.768 -3.688 8.600 1.00 84.44 181 ILE A N 1
ATOM 1407 C CA . ILE A 1 181 ? 12.801 -4.133 7.584 1.00 84.44 181 ILE A CA 1
ATOM 1408 C C . ILE A 1 181 ? 11.390 -4.207 8.177 1.00 84.44 181 ILE A C 1
ATOM 1410 O O . ILE A 1 181 ? 10.467 -3.607 7.627 1.00 84.44 181 ILE A O 1
ATOM 1414 N N . ILE A 1 182 ? 11.227 -4.883 9.321 1.00 86.50 182 ILE A N 1
ATOM 1415 C CA . ILE A 1 182 ? 9.927 -5.009 10.001 1.00 86.50 182 ILE A CA 1
ATOM 1416 C C . ILE A 1 182 ? 9.418 -3.621 10.407 1.00 86.50 182 ILE A C 1
ATOM 1418 O O . ILE A 1 182 ? 8.262 -3.280 10.151 1.00 86.50 182 ILE A O 1
ATOM 1422 N N . CYS A 1 183 ? 10.296 -2.782 10.964 1.00 85.56 183 CYS A N 1
ATOM 1423 C CA . CYS A 1 183 ? 9.968 -1.401 11.320 1.00 85.56 183 CYS A CA 1
ATOM 1424 C C . CYS A 1 183 ? 9.530 -0.579 10.094 1.00 85.56 183 CYS A C 1
ATOM 1426 O O . CYS A 1 183 ? 8.498 0.082 10.134 1.00 85.56 183 CYS A O 1
ATOM 1428 N N . SER A 1 184 ? 10.241 -0.695 8.970 1.00 86.00 184 SER A N 1
ATOM 1429 C CA . SER A 1 184 ? 9.909 0.020 7.732 1.00 86.00 184 SER A CA 1
ATOM 1430 C C . SER A 1 184 ? 8.552 -0.404 7.159 1.00 86.00 184 SER A C 1
ATOM 1432 O O . SER A 1 184 ? 7.745 0.447 6.790 1.00 86.00 184 SER A O 1
ATOM 1434 N N . ILE A 1 185 ? 8.261 -1.710 7.121 1.00 88.06 185 ILE A N 1
ATOM 1435 C CA . ILE A 1 185 ? 6.985 -2.238 6.608 1.00 88.06 185 ILE A CA 1
ATOM 1436 C C . ILE A 1 185 ? 5.822 -1.843 7.526 1.00 88.06 185 ILE A C 1
ATOM 1438 O O . ILE A 1 185 ? 4.788 -1.380 7.047 1.00 88.06 185 ILE A O 1
ATOM 1442 N N . THR A 1 186 ? 5.975 -1.993 8.843 1.00 89.44 186 THR A N 1
ATOM 1443 C CA . THR A 1 186 ? 4.933 -1.610 9.813 1.00 89.44 186 THR A CA 1
ATOM 1444 C C . THR A 1 186 ? 4.673 -0.106 9.795 1.00 89.44 186 THR A C 1
ATOM 1446 O O . THR A 1 186 ? 3.515 0.317 9.790 1.00 89.44 186 THR A O 1
ATOM 1449 N N . GLN A 1 187 ? 5.723 0.710 9.680 1.00 87.88 187 GLN A N 1
ATOM 1450 C CA . GLN A 1 187 ? 5.594 2.153 9.529 1.00 87.88 187 GLN A CA 1
ATOM 1451 C C . GLN A 1 187 ? 4.918 2.529 8.209 1.00 87.88 187 GLN A C 1
ATOM 1453 O O . GLN A 1 187 ? 4.030 3.381 8.200 1.00 87.88 187 GLN A O 1
ATOM 1458 N N . PHE A 1 188 ? 5.263 1.862 7.108 1.00 89.06 188 PHE A N 1
ATOM 1459 C CA . PHE A 1 188 ? 4.593 2.062 5.828 1.00 89.06 188 PHE A CA 1
ATOM 1460 C C . PHE A 1 188 ? 3.097 1.717 5.907 1.00 89.06 188 PHE A C 1
ATOM 1462 O O . PHE A 1 188 ? 2.266 2.515 5.485 1.00 89.06 188 PHE A O 1
ATOM 1469 N N . ILE A 1 189 ? 2.727 0.592 6.532 1.00 90.88 189 ILE A N 1
ATOM 1470 C CA . ILE A 1 189 ? 1.317 0.229 6.769 1.00 90.88 189 ILE A CA 1
ATOM 1471 C C . ILE A 1 189 ? 0.618 1.280 7.637 1.00 90.88 189 ILE A C 1
ATOM 1473 O O . ILE A 1 189 ? -0.530 1.631 7.364 1.00 90.88 189 ILE A O 1
ATOM 1477 N N . SER A 1 190 ? 1.298 1.818 8.652 1.00 90.00 190 SER A N 1
ATOM 1478 C CA . SER A 1 190 ? 0.730 2.885 9.478 1.00 90.00 190 SER A CA 1
ATOM 1479 C C . SER A 1 190 ? 0.513 4.185 8.697 1.00 90.00 190 SER A C 1
ATOM 1481 O O . SER A 1 190 ? -0.532 4.812 8.846 1.00 90.00 190 SER A O 1
ATOM 1483 N N . ALA A 1 191 ? 1.421 4.531 7.781 1.00 89.00 191 ALA A N 1
ATOM 1484 C CA . ALA A 1 191 ? 1.243 5.655 6.870 1.00 89.00 191 ALA A CA 1
ATOM 1485 C C . ALA A 1 191 ? 0.089 5.403 5.881 1.00 89.00 191 ALA A C 1
ATOM 1487 O O . ALA A 1 191 ? -0.681 6.315 5.594 1.00 89.00 191 ALA A O 1
ATOM 1488 N N . CYS A 1 192 ? -0.097 4.164 5.405 1.00 90.25 192 CYS A N 1
ATOM 1489 C CA . CYS A 1 192 ? -1.257 3.793 4.585 1.00 90.25 192 CYS A CA 1
ATOM 1490 C C . CYS A 1 192 ? -2.574 3.946 5.356 1.00 90.25 192 CYS A C 1
ATOM 1492 O O . CYS A 1 192 ? -3.585 4.331 4.772 1.00 90.25 192 CYS A O 1
ATOM 1494 N N . ALA A 1 193 ? -2.578 3.641 6.657 1.00 91.19 193 ALA A N 1
ATOM 1495 C CA . ALA A 1 193 ? -3.738 3.839 7.520 1.00 91.19 193 ALA A CA 1
ATOM 1496 C C . ALA A 1 193 ? -4.089 5.329 7.661 1.00 91.19 193 ALA A C 1
ATOM 1498 O O . ALA A 1 193 ? -5.250 5.704 7.493 1.00 91.19 193 ALA A O 1
ATOM 1499 N N . ASP A 1 194 ? -3.081 6.167 7.912 1.00 89.69 194 ASP A N 1
ATOM 1500 C CA . ASP A 1 194 ? -3.228 7.618 8.041 1.00 89.69 194 ASP A CA 1
ATOM 1501 C C . ASP A 1 194 ? -3.721 8.260 6.728 1.00 89.69 194 ASP A C 1
ATOM 1503 O O . ASP A 1 194 ? -4.661 9.054 6.743 1.00 89.69 194 ASP A O 1
ATOM 1507 N N . GLU A 1 195 ? -3.165 7.860 5.581 1.00 90.31 195 GLU A N 1
ATOM 1508 C CA . GLU A 1 195 ? -3.593 8.343 4.259 1.00 90.31 195 GLU A CA 1
ATOM 1509 C C . GLU A 1 195 ? -5.001 7.875 3.875 1.00 90.31 195 GLU A C 1
ATOM 1511 O O . GLU A 1 195 ? -5.792 8.654 3.341 1.00 90.31 195 GLU A O 1
ATOM 1516 N N . ALA A 1 196 ? -5.362 6.628 4.187 1.00 91.69 196 ALA A N 1
ATOM 1517 C CA . ALA A 1 196 ? -6.716 6.130 3.953 1.00 91.69 196 ALA A CA 1
ATOM 1518 C C . ALA A 1 196 ? -7.756 6.885 4.800 1.00 91.69 196 ALA A C 1
ATOM 1520 O O . ALA A 1 196 ? -8.852 7.181 4.316 1.00 91.69 196 ALA A O 1
ATOM 1521 N N . LEU A 1 197 ? -7.414 7.225 6.049 1.00 90.75 197 LEU A N 1
ATOM 1522 C CA . LEU A 1 197 ? -8.263 8.051 6.906 1.00 90.75 197 LEU A CA 1
ATOM 1523 C C . LEU A 1 197 ? -8.396 9.466 6.335 1.00 90.75 197 LEU A C 1
ATOM 1525 O O . LEU A 1 197 ? -9.510 9.972 6.205 1.00 90.75 197 LEU A O 1
ATOM 1529 N N . LEU A 1 198 ? -7.285 10.073 5.922 1.00 91.19 198 LEU A N 1
ATOM 1530 C CA . LEU A 1 198 ? -7.274 11.393 5.297 1.00 91.19 198 LEU A CA 1
ATOM 1531 C C . LEU A 1 198 ? -8.155 11.433 4.036 1.00 91.19 198 LEU A C 1
ATOM 1533 O O . LEU A 1 198 ? -8.957 12.350 3.873 1.00 91.19 198 LEU A O 1
ATOM 1537 N N . ALA A 1 199 ? -8.076 10.407 3.184 1.00 92.06 199 ALA A N 1
ATOM 1538 C CA . ALA A 1 199 ? -8.925 10.268 2.001 1.00 92.06 199 ALA A CA 1
ATOM 1539 C C . ALA A 1 199 ? -10.416 10.146 2.354 1.00 92.06 199 ALA A C 1
ATOM 1541 O O . ALA A 1 199 ? -11.256 10.734 1.673 1.00 92.06 199 ALA A O 1
ATOM 1542 N N . SER A 1 200 ? -10.761 9.429 3.430 1.00 91.25 200 SER A N 1
ATOM 1543 C CA . SER A 1 200 ? -12.152 9.346 3.893 1.00 91.25 200 SER A CA 1
ATOM 1544 C C . SER A 1 200 ? -12.687 10.687 4.400 1.00 91.25 200 SER A C 1
ATOM 1546 O O . SER A 1 200 ? -13.778 11.081 3.996 1.00 91.25 200 SER A O 1
ATOM 1548 N N . LEU A 1 201 ? -11.891 11.438 5.170 1.00 90.69 201 LEU A N 1
ATOM 1549 C CA . LEU A 1 201 ? -12.267 12.766 5.670 1.00 90.69 201 LEU A CA 1
ATOM 1550 C C . LEU A 1 201 ? -12.421 13.781 4.525 1.00 90.69 201 LEU A C 1
ATOM 1552 O O . LEU A 1 201 ? -13.371 14.567 4.490 1.00 90.69 201 LEU A O 1
ATOM 1556 N N . HIS A 1 202 ? -11.530 13.737 3.530 1.00 91.31 202 HIS A N 1
ATOM 1557 C CA . HIS A 1 202 ? -11.674 14.550 2.321 1.00 91.31 202 HIS A CA 1
ATOM 1558 C C . HIS A 1 202 ? -12.923 14.184 1.513 1.00 91.31 202 HIS A C 1
ATOM 1560 O O . HIS A 1 202 ? -13.575 15.065 0.956 1.00 91.31 202 HIS A O 1
ATOM 1566 N N . ALA A 1 203 ? -13.290 12.902 1.461 1.00 91.81 203 ALA A N 1
ATOM 1567 C CA . ALA A 1 203 ? -14.492 12.488 0.755 1.00 91.81 203 ALA A CA 1
ATOM 1568 C C . ALA A 1 203 ? -15.781 12.892 1.479 1.00 91.81 203 ALA A C 1
ATOM 1570 O O . ALA A 1 203 ? -16.754 13.268 0.827 1.00 91.81 203 ALA A O 1
ATOM 1571 N N . GLU A 1 204 ? -15.792 12.844 2.809 1.00 89.62 204 GLU A N 1
ATOM 1572 C CA . GLU A 1 204 ? -16.935 13.256 3.630 1.00 89.62 204 GLU A CA 1
ATOM 1573 C C . GLU A 1 204 ? -17.189 14.765 3.557 1.00 89.62 204 GLU A C 1
ATOM 1575 O O . GLU A 1 204 ? -18.346 15.187 3.464 1.00 89.62 204 GLU A O 1
ATOM 1580 N N . SER A 1 205 ? -16.118 15.560 3.495 1.00 88.69 205 SER A N 1
ATOM 1581 C CA . SER A 1 205 ? -16.175 17.019 3.341 1.00 88.69 205 SER A CA 1
ATOM 1582 C C . SER A 1 205 ? -16.480 17.491 1.909 1.00 88.69 205 SER A C 1
ATOM 1584 O O . SER A 1 205 ? -16.739 18.677 1.696 1.00 88.69 205 SER A O 1
ATOM 1586 N N . ASN A 1 206 ? -16.513 16.595 0.913 1.00 89.00 206 ASN A N 1
ATOM 1587 C CA . ASN A 1 206 ? -16.827 16.968 -0.465 1.00 89.00 206 ASN A CA 1
ATOM 1588 C C . ASN A 1 206 ? -18.345 17.180 -0.668 1.00 89.00 206 ASN A C 1
ATOM 1590 O O . ASN A 1 206 ? -19.147 16.238 -0.722 1.00 89.00 206 ASN A O 1
ATOM 1594 N N . TYR A 1 207 ? -18.748 18.445 -0.813 1.00 84.69 207 TYR A N 1
ATOM 1595 C CA . TYR A 1 207 ? -20.138 18.855 -1.054 1.00 84.69 207 TYR A CA 1
ATOM 1596 C C . TYR A 1 207 ? -20.623 18.640 -2.497 1.00 84.69 207 TYR A C 1
ATOM 1598 O O . TYR A 1 207 ? -21.822 18.721 -2.743 1.00 84.69 207 TYR A O 1
ATOM 1606 N N . SER A 1 208 ? -19.736 18.306 -3.443 1.00 90.50 208 SER A N 1
ATOM 1607 C CA . SER A 1 208 ? -20.114 17.981 -4.828 1.00 90.50 208 SER A CA 1
ATOM 1608 C C . SER A 1 208 ? -20.784 16.607 -4.968 1.00 90.50 208 SER A C 1
ATOM 1610 O O . SER A 1 208 ? -21.270 16.265 -6.047 1.00 90.50 208 SER A O 1
ATOM 1612 N N . LEU A 1 209 ? -20.775 15.790 -3.911 1.00 90.56 209 LEU A N 1
ATOM 1613 C CA . LEU A 1 209 ? -21.363 14.453 -3.920 1.00 90.56 209 LEU A CA 1
ATOM 1614 C C . LEU A 1 209 ? -22.891 14.520 -3.803 1.00 90.56 209 LEU A C 1
ATOM 1616 O O . LEU A 1 209 ? -23.412 15.365 -3.069 1.00 90.56 209 LEU A O 1
ATOM 1620 N N . PRO A 1 210 ? -23.623 13.598 -4.456 1.00 88.44 210 PRO A N 1
ATOM 1621 C CA . PRO A 1 210 ? -25.079 13.609 -4.431 1.00 88.44 210 PRO A CA 1
ATOM 1622 C C . PRO A 1 210 ? -25.608 13.494 -2.989 1.00 88.44 210 PRO A C 1
ATOM 1624 O O . PRO A 1 210 ? -25.143 12.630 -2.232 1.00 88.44 210 PRO A O 1
ATOM 1627 N N . PRO A 1 211 ? -26.574 14.340 -2.582 1.00 87.88 211 PRO A N 1
ATOM 1628 C CA . PRO A 1 211 ? -27.199 14.242 -1.268 1.00 87.88 211 PRO A CA 1
ATOM 1629 C C . PRO A 1 211 ? -28.137 13.024 -1.169 1.00 87.88 211 PRO A C 1
ATOM 1631 O O . PRO A 1 211 ? -28.535 12.424 -2.168 1.00 87.88 211 PRO A O 1
ATOM 1634 N N . GLY A 1 212 ? -28.515 12.654 0.058 1.00 87.12 212 GLY A N 1
ATOM 1635 C CA . GLY A 1 212 ? -29.491 11.591 0.329 1.00 87.12 212 GLY A CA 1
ATOM 1636 C C . GLY A 1 212 ? -28.887 10.188 0.478 1.00 87.12 212 GLY A C 1
ATOM 1637 O O . GLY A 1 212 ? -27.735 10.024 0.877 1.00 87.12 212 GLY A O 1
ATOM 1638 N N . GLN A 1 213 ? -29.677 9.152 0.175 1.00 85.81 213 GLN A N 1
ATOM 1639 C CA . GLN A 1 213 ? -29.327 7.745 0.449 1.00 85.81 213 GLN A CA 1
ATOM 1640 C C . GLN A 1 213 ? -28.082 7.258 -0.312 1.00 85.81 213 GLN A C 1
ATOM 1642 O O . GLN A 1 213 ? -27.349 6.389 0.163 1.00 85.81 213 GLN A O 1
ATOM 1647 N N . TYR A 1 214 ? -27.807 7.841 -1.481 1.00 88.31 214 TYR A N 1
ATOM 1648 C CA . TYR A 1 214 ? -26.638 7.502 -2.292 1.00 88.31 214 TYR A CA 1
ATOM 1649 C C . TYR A 1 214 ? -25.342 8.158 -1.797 1.00 88.31 214 TYR A C 1
ATOM 1651 O O . TYR A 1 214 ? -24.263 7.726 -2.211 1.00 88.31 214 TYR A O 1
ATOM 1659 N N . ARG A 1 215 ? -25.415 9.124 -0.865 1.00 90.38 215 ARG A N 1
ATOM 1660 C CA . ARG A 1 215 ? -24.243 9.852 -0.356 1.00 90.38 215 ARG A CA 1
ATOM 1661 C C . ARG A 1 215 ? -23.203 8.909 0.234 1.00 90.38 215 ARG A C 1
ATOM 1663 O O . ARG A 1 215 ? -22.041 8.980 -0.138 1.00 90.38 215 ARG A O 1
ATOM 1670 N N . ALA A 1 216 ? -23.613 7.969 1.085 1.00 89.94 216 ALA A N 1
ATOM 1671 C CA . ALA A 1 216 ? -22.681 7.042 1.730 1.00 89.94 216 ALA A CA 1
ATOM 1672 C C . ALA A 1 216 ? -21.918 6.159 0.721 1.00 89.94 216 ALA A C 1
ATOM 1674 O O . ALA A 1 216 ? -20.756 5.819 0.945 1.00 89.94 216 ALA A O 1
ATOM 1675 N N . LYS A 1 217 ? -22.549 5.789 -0.403 1.00 92.31 217 LYS A N 1
ATOM 1676 C CA . LYS A 1 217 ? -21.888 5.042 -1.486 1.00 92.31 217 LYS A CA 1
ATOM 1677 C C . LYS A 1 217 ? -20.936 5.945 -2.273 1.00 92.31 217 LYS A C 1
ATOM 1679 O O . LYS A 1 217 ? -19.803 5.540 -2.518 1.00 92.31 217 LYS A O 1
ATOM 1684 N N . ALA A 1 218 ? -21.375 7.159 -2.603 1.00 91.75 218 ALA A N 1
ATOM 1685 C CA . ALA A 1 218 ? -20.580 8.141 -3.333 1.00 91.75 218 ALA A CA 1
ATOM 1686 C C . ALA A 1 218 ? -19.332 8.576 -2.548 1.00 91.75 218 ALA A C 1
ATOM 1688 O O . ALA A 1 218 ? -18.244 8.590 -3.107 1.00 91.75 218 ALA A O 1
ATOM 1689 N N . VAL A 1 219 ? -19.454 8.820 -1.238 1.00 93.19 219 VAL A N 1
ATOM 1690 C CA . VAL A 1 219 ? -18.325 9.126 -0.340 1.00 93.19 219 VAL A CA 1
ATOM 1691 C C . VAL A 1 219 ? -17.319 7.979 -0.330 1.00 93.19 219 VAL A C 1
ATOM 1693 O O . VAL A 1 219 ? -16.129 8.200 -0.523 1.00 93.19 219 VAL A O 1
ATOM 1696 N N . LYS A 1 220 ? -17.780 6.730 -0.173 1.00 91.94 220 LYS A N 1
ATOM 1697 C CA . LYS A 1 220 ? -16.893 5.554 -0.211 1.00 91.94 220 LYS A CA 1
ATOM 1698 C C . LYS A 1 220 ? -16.182 5.408 -1.553 1.00 91.94 220 LYS A C 1
ATOM 1700 O O . LYS A 1 220 ? -15.024 5.002 -1.578 1.00 91.94 220 LYS A O 1
ATOM 1705 N N . GLN A 1 221 ? -16.871 5.682 -2.657 1.00 91.88 221 GLN A N 1
ATOM 1706 C CA . GLN A 1 221 ? -16.273 5.634 -3.987 1.00 91.88 221 GLN A CA 1
ATOM 1707 C C . GLN A 1 221 ? -15.244 6.750 -4.167 1.00 91.88 221 GLN A C 1
ATOM 1709 O O . GLN A 1 221 ? -14.125 6.474 -4.582 1.00 91.88 221 GLN A O 1
ATOM 1714 N N . HIS A 1 222 ? -15.577 7.971 -3.765 1.00 93.00 222 HIS A N 1
ATOM 1715 C CA . HIS A 1 222 ? -14.678 9.108 -3.873 1.00 93.00 222 HIS A CA 1
ATOM 1716 C C . HIS A 1 222 ? -13.439 8.957 -2.976 1.00 93.00 222 HIS A C 1
ATOM 1718 O O . HIS A 1 222 ? -12.322 9.213 -3.412 1.00 93.00 222 HIS A O 1
ATOM 1724 N N . ALA A 1 223 ? -13.594 8.419 -1.763 1.00 93.00 223 ALA A N 1
ATOM 1725 C CA . ALA A 1 223 ? -12.464 8.070 -0.903 1.00 93.00 223 ALA A CA 1
ATOM 1726 C C . ALA A 1 223 ? -11.520 7.059 -1.579 1.00 93.00 223 ALA A C 1
ATOM 1728 O O . ALA A 1 223 ? -10.303 7.197 -1.487 1.00 93.00 223 ALA A O 1
ATOM 1729 N N . LYS A 1 224 ? -12.069 6.072 -2.305 1.00 91.25 224 LYS A N 1
ATOM 1730 C CA . LYS A 1 224 ? -11.280 5.106 -3.092 1.00 91.25 224 LYS A CA 1
ATOM 1731 C C . LYS A 1 224 ? -10.614 5.728 -4.318 1.00 91.25 224 LYS A C 1
ATOM 1733 O O . LYS A 1 224 ? -9.598 5.215 -4.768 1.00 91.25 224 LYS A O 1
ATOM 1738 N N . GLU A 1 225 ? -11.189 6.779 -4.889 1.00 90.31 225 GLU A N 1
ATOM 1739 C CA . GLU A 1 225 ? -10.568 7.531 -5.985 1.00 90.31 225 GLU A CA 1
ATOM 1740 C C . GLU A 1 225 ? -9.392 8.374 -5.478 1.00 90.31 225 GLU A C 1
ATOM 1742 O O . GLU A 1 225 ? -8.375 8.469 -6.161 1.00 90.31 225 GLU A O 1
ATOM 1747 N N . LEU A 1 226 ? -9.506 8.936 -4.268 1.00 90.81 226 LEU A N 1
ATOM 1748 C CA . LEU A 1 226 ? -8.431 9.679 -3.608 1.00 90.81 226 LEU A CA 1
ATOM 1749 C C . LEU A 1 226 ? -7.287 8.764 -3.148 1.00 90.81 226 LEU A C 1
ATOM 1751 O O . LEU A 1 226 ? -6.122 9.122 -3.307 1.00 90.81 226 LEU A O 1
ATOM 1755 N N . PHE A 1 227 ? -7.614 7.595 -2.589 1.00 92.62 227 PHE A N 1
ATOM 1756 C CA . PHE A 1 227 ? -6.648 6.584 -2.163 1.00 92.62 227 PHE A CA 1
ATOM 1757 C C . PHE A 1 227 ? -7.123 5.180 -2.561 1.00 92.62 227 PHE A C 1
ATOM 1759 O O . PHE A 1 227 ? -7.937 4.544 -1.889 1.00 92.62 227 PHE A O 1
ATOM 1766 N N . ALA A 1 228 ? -6.599 4.700 -3.684 1.00 89.50 228 ALA A N 1
ATOM 1767 C CA . ALA A 1 228 ? -6.989 3.457 -4.335 1.00 89.50 228 ALA A CA 1
ATOM 1768 C C . ALA A 1 228 ? -6.261 2.219 -3.798 1.00 89.50 228 ALA A C 1
ATOM 1770 O O . ALA A 1 228 ? -6.682 1.098 -4.108 1.00 89.50 228 ALA A O 1
ATOM 1771 N N . LEU A 1 229 ? -5.189 2.395 -3.014 1.00 90.38 229 LEU A N 1
ATOM 1772 C CA . LEU A 1 229 ? -4.378 1.287 -2.516 1.00 90.38 229 LEU A CA 1
ATOM 1773 C C . LEU A 1 229 ? -5.222 0.400 -1.604 1.00 90.38 229 LEU A C 1
ATOM 1775 O O . LEU A 1 229 ? -5.650 0.803 -0.523 1.00 90.38 229 LEU A O 1
ATOM 1779 N N . GLY A 1 230 ? -5.456 -0.827 -2.065 1.00 86.12 230 GLY A N 1
ATOM 1780 C CA . GLY A 1 230 ? -6.290 -1.806 -1.377 1.00 86.12 230 GLY A CA 1
ATOM 1781 C C . GLY A 1 230 ? -5.543 -3.074 -0.993 1.00 86.12 230 GLY A C 1
ATOM 1782 O O . GLY A 1 230 ? -5.958 -3.739 -0.049 1.00 86.12 230 GLY A O 1
ATOM 1783 N N . ALA A 1 231 ? -4.453 -3.404 -1.692 1.00 90.50 231 ALA A N 1
ATOM 1784 C CA . ALA A 1 231 ? -3.700 -4.630 -1.462 1.00 90.50 231 ALA A CA 1
ATOM 1785 C C . ALA A 1 231 ? -2.185 -4.388 -1.463 1.00 90.50 231 ALA A C 1
ATOM 1787 O O . ALA A 1 231 ? -1.646 -3.787 -2.393 1.00 90.50 231 ALA A O 1
ATOM 1788 N N . ILE A 1 232 ? -1.506 -4.910 -0.442 1.00 91.50 232 ILE A N 1
ATOM 1789 C CA . ILE A 1 232 ? -0.049 -5.055 -0.388 1.00 91.50 232 ILE A CA 1
ATOM 1790 C C . ILE A 1 232 ? 0.260 -6.550 -0.462 1.00 91.50 232 ILE A C 1
ATOM 1792 O O . ILE A 1 232 ? -0.205 -7.317 0.377 1.00 91.50 232 ILE A O 1
ATOM 1796 N N . ILE A 1 233 ? 1.020 -6.979 -1.460 1.00 91.00 233 ILE A N 1
ATOM 1797 C CA . ILE A 1 233 ? 1.468 -8.362 -1.615 1.00 91.00 233 ILE A CA 1
ATOM 1798 C C . ILE A 1 233 ? 2.941 -8.411 -1.220 1.00 91.00 233 ILE A C 1
ATOM 1800 O O . ILE A 1 233 ? 3.755 -7.675 -1.768 1.00 91.00 233 ILE A O 1
ATOM 1804 N N . LEU A 1 234 ? 3.275 -9.255 -0.252 1.00 89.50 234 LEU A N 1
ATOM 1805 C CA . LEU A 1 234 ? 4.648 -9.515 0.162 1.00 89.50 234 LEU A CA 1
ATOM 1806 C C . LEU A 1 234 ? 5.114 -10.794 -0.521 1.00 89.50 234 LEU A C 1
ATOM 1808 O O . LEU A 1 234 ? 4.641 -11.878 -0.172 1.00 89.50 234 LEU A O 1
ATOM 1812 N N . GLU A 1 235 ? 6.015 -10.665 -1.488 1.00 88.75 235 GLU A N 1
ATOM 1813 C CA . GLU A 1 235 ? 6.699 -11.809 -2.080 1.00 88.75 235 GLU A CA 1
ATOM 1814 C C . GLU A 1 235 ? 7.858 -12.192 -1.166 1.00 88.75 235 GLU A C 1
ATOM 1816 O O . GLU A 1 235 ? 8.844 -11.462 -1.029 1.00 88.75 235 GLU A O 1
ATOM 1821 N N . ILE A 1 236 ? 7.708 -13.330 -0.496 1.00 83.50 236 ILE A N 1
ATOM 1822 C CA . ILE A 1 236 ? 8.724 -13.831 0.419 1.00 83.50 236 ILE A CA 1
ATOM 1823 C C . ILE A 1 236 ? 9.792 -14.540 -0.402 1.00 83.50 236 ILE A C 1
ATOM 1825 O O . ILE A 1 236 ? 9.491 -15.498 -1.121 1.00 83.50 236 ILE A O 1
ATOM 1829 N N . SER A 1 237 ? 11.034 -14.082 -0.260 1.00 77.50 237 SER A N 1
ATOM 1830 C CA . SER A 1 237 ? 12.193 -14.789 -0.792 1.00 77.50 237 SER A CA 1
ATOM 1831 C C . SER A 1 237 ? 12.299 -16.144 -0.084 1.00 77.50 237 SER A C 1
ATOM 1833 O O . SER A 1 237 ? 12.253 -16.173 1.155 1.00 77.50 237 SER A O 1
ATOM 1835 N N . PRO A 1 238 ? 12.414 -17.274 -0.811 1.00 65.62 238 PRO A N 1
ATOM 1836 C CA . PRO A 1 238 ? 12.654 -18.568 -0.195 1.00 65.62 238 PRO A CA 1
ATOM 1837 C C . PRO A 1 238 ? 14.045 -18.525 0.438 1.00 65.62 238 PRO A C 1
ATOM 1839 O O . PRO A 1 238 ? 15.060 -18.773 -0.209 1.00 65.62 238 PRO A O 1
ATOM 1842 N N . GLY A 1 239 ? 14.104 -18.136 1.710 1.00 55.25 239 GLY A N 1
ATOM 1843 C CA . GLY A 1 239 ? 15.347 -18.144 2.459 1.00 55.25 239 GLY A CA 1
ATOM 1844 C C . GLY A 1 239 ? 15.949 -19.543 2.409 1.00 55.25 239 GLY A C 1
ATOM 1845 O O . GLY A 1 239 ? 15.221 -20.541 2.463 1.00 55.25 239 GLY A O 1
ATOM 1846 N N . LYS A 1 240 ? 17.285 -19.627 2.342 1.00 49.38 240 LYS A N 1
ATOM 1847 C CA . LYS A 1 240 ? 17.983 -20.842 2.773 1.00 49.38 240 LYS A CA 1
ATOM 1848 C C . LYS A 1 240 ? 17.359 -21.221 4.109 1.00 49.38 240 LYS A C 1
ATOM 1850 O O . LYS A 1 240 ? 17.324 -20.375 5.005 1.00 49.38 240 LYS A O 1
ATOM 1855 N N . LYS A 1 241 ? 16.807 -22.434 4.218 1.00 41.97 241 LYS A N 1
ATOM 1856 C CA . LYS A 1 241 ? 16.427 -22.988 5.517 1.00 41.97 241 LYS A CA 1
ATOM 1857 C C . LYS A 1 241 ? 17.650 -22.762 6.395 1.00 41.97 241 LYS A C 1
ATOM 1859 O O . LYS A 1 241 ? 18.709 -23.297 6.079 1.00 41.97 241 LYS A O 1
ATOM 1864 N N . PHE A 1 242 ? 17.549 -21.882 7.385 1.00 43.28 242 PHE A N 1
ATOM 1865 C CA . PHE A 1 242 ? 18.585 -21.820 8.395 1.00 43.28 242 PHE A CA 1
ATOM 1866 C C . PHE A 1 242 ? 18.552 -23.209 9.013 1.00 43.28 242 PHE A C 1
ATOM 1868 O O . PHE A 1 242 ? 17.535 -23.603 9.590 1.00 43.28 242 PHE A O 1
ATOM 1875 N N . GLU A 1 243 ? 19.602 -23.990 8.769 1.00 40.94 243 GLU A N 1
ATOM 1876 C CA . GLU A 1 243 ? 19.875 -25.150 9.594 1.00 40.94 243 GLU A CA 1
ATOM 1877 C C . GLU A 1 243 ? 19.830 -24.622 11.019 1.00 40.94 243 GLU A C 1
ATOM 1879 O O . GLU A 1 243 ? 20.511 -23.651 11.368 1.00 40.94 243 GLU A O 1
ATOM 1884 N N . LYS A 1 244 ? 18.879 -25.161 11.780 1.00 36.56 244 LYS A N 1
ATOM 1885 C CA . LYS A 1 244 ? 18.743 -24.911 13.205 1.00 36.56 244 LYS A CA 1
ATOM 1886 C C . LYS A 1 244 ? 20.165 -24.974 13.774 1.00 36.56 244 LYS A C 1
ATOM 1888 O O . LYS A 1 244 ? 20.810 -25.993 13.534 1.00 36.56 244 LYS A O 1
ATOM 1893 N N . PRO A 1 245 ? 20.688 -23.928 14.441 1.00 40.59 245 PRO A N 1
ATOM 1894 C CA . PRO A 1 245 ? 21.993 -24.040 15.070 1.00 40.59 245 PRO A CA 1
ATOM 1895 C C . PRO A 1 245 ? 21.938 -25.282 15.958 1.00 40.59 245 PRO A C 1
ATOM 1897 O O . PRO A 1 245 ? 21.052 -25.390 16.814 1.00 40.59 245 PRO A O 1
ATOM 1900 N N . GLU A 1 246 ? 22.821 -26.244 15.689 1.00 38.97 246 GLU A N 1
ATOM 1901 C CA . GLU A 1 246 ? 22.846 -27.576 16.307 1.00 38.97 246 GLU A CA 1
ATOM 1902 C C . GLU A 1 246 ? 23.097 -27.544 17.830 1.00 38.97 246 GLU A C 1
ATOM 1904 O O . GLU A 1 246 ? 23.278 -28.582 18.450 1.00 38.97 246 GLU A O 1
ATOM 1909 N N . SER A 1 247 ? 23.022 -26.375 18.473 1.00 43.97 247 SER A N 1
ATOM 1910 C CA . SER A 1 247 ? 23.061 -26.188 19.925 1.00 43.97 247 SER A CA 1
ATOM 1911 C C . SER A 1 247 ? 21.699 -25.811 20.532 1.00 43.97 247 SER A C 1
ATOM 1913 O O . SER A 1 247 ? 21.635 -25.148 21.561 1.00 43.97 247 SER A O 1
ATOM 1915 N N . SER A 1 248 ? 20.581 -26.164 19.893 1.00 38.84 248 SER A N 1
ATOM 1916 C CA . SER A 1 248 ? 19.256 -26.052 20.522 1.00 38.84 248 SER A CA 1
ATOM 1917 C C . SER A 1 248 ? 18.670 -27.445 20.713 1.00 38.84 248 SER A C 1
ATOM 1919 O O . SER A 1 248 ? 18.062 -28.025 19.805 1.00 38.84 248 SER A O 1
ATOM 1921 N N . SER A 1 249 ? 18.952 -27.964 21.910 1.00 39.97 249 SER A N 1
ATOM 1922 C CA . SER A 1 249 ? 18.631 -29.278 22.465 1.00 39.97 249 SER A CA 1
ATOM 1923 C C . SER A 1 249 ? 17.457 -30.010 21.797 1.00 39.97 249 SER A C 1
ATOM 1925 O O . SER A 1 249 ? 16.340 -29.516 21.611 1.00 39.97 249 SER A O 1
ATOM 1927 N N . ALA A 1 250 ? 17.742 -31.256 21.429 1.00 45.03 250 ALA A N 1
ATOM 1928 C CA . ALA A 1 250 ? 16.891 -32.184 20.694 1.00 45.03 250 ALA A CA 1
ATOM 1929 C C . ALA A 1 250 ? 15.687 -32.744 21.491 1.00 45.03 250 ALA A C 1
ATOM 1931 O O . ALA A 1 250 ? 15.206 -33.827 21.174 1.00 45.03 250 ALA A O 1
ATOM 1932 N N . TRP A 1 251 ? 15.164 -32.026 22.492 1.00 39.09 251 TRP A N 1
ATOM 1933 C CA . TRP A 1 251 ? 14.031 -32.492 23.313 1.00 39.09 251 TRP A CA 1
ATOM 1934 C C . TRP A 1 251 ? 12.687 -31.816 23.020 1.00 39.09 251 TRP A C 1
ATOM 1936 O O . TRP A 1 251 ? 11.658 -32.246 23.541 1.00 39.09 251 TRP A O 1
ATOM 1946 N N . VAL A 1 252 ? 12.637 -30.816 22.133 1.00 43.75 252 VAL A N 1
ATOM 1947 C CA . VAL A 1 252 ? 11.355 -30.216 21.726 1.00 43.75 252 VAL A CA 1
ATOM 1948 C C . VAL A 1 252 ? 10.711 -31.066 20.625 1.00 43.75 252 VAL A C 1
ATOM 1950 O O . VAL A 1 252 ? 10.868 -30.805 19.431 1.00 43.75 252 VAL A O 1
ATOM 1953 N N . LEU A 1 253 ? 9.992 -32.115 21.035 1.00 35.66 253 LEU A N 1
ATOM 1954 C CA . LEU A 1 253 ? 9.171 -32.933 20.142 1.00 35.66 253 LEU A CA 1
ATOM 1955 C C . LEU A 1 253 ? 8.043 -32.084 19.525 1.00 35.66 253 LEU A C 1
ATOM 1957 O O . LEU A 1 253 ? 7.277 -31.414 20.219 1.00 35.66 253 LEU A O 1
ATOM 1961 N N . THR A 1 254 ? 7.924 -32.157 18.202 1.00 39.56 254 THR A N 1
ATOM 1962 C CA . THR A 1 254 ? 7.063 -31.366 17.302 1.00 39.56 254 THR A CA 1
ATOM 1963 C C . THR A 1 254 ? 5.554 -31.690 17.400 1.00 39.56 254 THR A C 1
ATOM 1965 O O . THR A 1 254 ? 4.847 -31.679 16.400 1.00 39.56 254 THR A O 1
ATOM 1968 N N . GLY A 1 255 ? 5.028 -31.970 18.596 1.00 43.38 255 GLY A N 1
ATOM 1969 C CA . GLY A 1 255 ? 3.609 -32.299 18.831 1.00 43.38 255 GLY A CA 1
ATOM 1970 C C . GLY A 1 255 ? 2.855 -31.342 19.765 1.00 43.38 255 GLY A C 1
ATOM 1971 O O . GLY A 1 255 ? 1.729 -31.627 20.145 1.00 43.38 255 GLY A O 1
ATOM 1972 N N . TYR A 1 256 ? 3.462 -30.225 20.175 1.00 40.31 256 TYR A N 1
ATOM 1973 C CA . TYR A 1 256 ? 3.113 -29.546 21.434 1.00 40.31 256 TYR A CA 1
ATOM 1974 C C . TYR A 1 256 ? 2.202 -28.305 21.346 1.00 40.31 256 TYR A C 1
ATOM 1976 O O . TYR A 1 256 ? 2.060 -27.584 22.333 1.00 40.31 256 TYR A O 1
ATOM 1984 N N . TYR A 1 257 ? 1.571 -28.052 20.197 1.00 42.50 257 TYR A N 1
ATOM 1985 C CA . TYR A 1 257 ? 0.589 -26.971 20.030 1.00 42.50 257 TYR A CA 1
ATOM 1986 C C . TYR A 1 257 ? -0.798 -27.545 19.736 1.00 42.50 257 TYR A C 1
ATOM 1988 O O . TYR A 1 257 ? -1.352 -27.353 18.655 1.00 42.50 257 TYR A O 1
ATOM 1996 N N . GLN A 1 258 ? -1.365 -28.255 20.709 1.00 45.91 258 GLN A N 1
ATOM 1997 C CA . GLN A 1 258 ? -2.807 -28.461 20.768 1.00 45.91 258 GLN A CA 1
ATOM 1998 C C . GLN A 1 258 ? -3.368 -27.492 21.818 1.00 45.91 258 GLN A C 1
ATOM 2000 O O . GLN A 1 258 ? -2.953 -27.569 22.972 1.00 45.91 258 GLN A O 1
ATOM 2005 N N . PRO A 1 259 ? -4.257 -26.553 21.441 1.00 47.00 259 PRO A N 1
ATOM 2006 C CA . PRO A 1 259 ? -4.753 -25.508 22.342 1.00 47.00 259 PRO A CA 1
ATOM 2007 C C . PRO A 1 259 ? -5.627 -26.011 23.503 1.00 47.00 259 PRO A C 1
ATOM 2009 O O . PRO A 1 259 ? -6.110 -25.187 24.269 1.00 47.00 259 PRO A O 1
ATOM 2012 N N . ASP A 1 260 ? -5.860 -27.322 23.611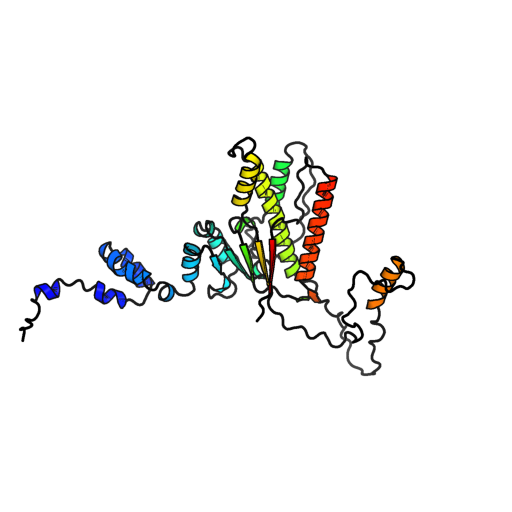 1.00 46.31 260 ASP A N 1
ATOM 2013 C CA . ASP A 1 260 ? -6.915 -27.907 24.450 1.00 46.31 260 ASP A CA 1
ATOM 2014 C C . ASP A 1 260 ? -6.402 -29.001 25.404 1.00 46.31 260 ASP A C 1
ATOM 2016 O O . ASP A 1 260 ? -7.175 -29.758 25.988 1.00 46.31 260 ASP A O 1
ATOM 2020 N N . THR A 1 261 ? -5.079 -29.108 25.562 1.00 53.69 261 THR A N 1
ATOM 2021 C CA . THR A 1 261 ? -4.458 -30.112 26.432 1.00 53.69 261 THR A CA 1
ATOM 2022 C C . THR A 1 261 ? -3.740 -29.414 27.580 1.00 53.69 261 THR A C 1
ATOM 2024 O O . THR A 1 261 ? -2.611 -28.948 27.422 1.00 53.69 261 THR A O 1
ATOM 2027 N N . PHE A 1 262 ? -4.399 -29.340 28.739 1.00 55.34 262 PHE A N 1
ATOM 2028 C CA . PHE A 1 262 ? -3.762 -28.939 29.994 1.00 55.34 262 PHE A CA 1
ATOM 2029 C C . PHE A 1 262 ? -2.665 -29.957 30.337 1.00 55.34 262 PHE A C 1
ATOM 2031 O O . PHE A 1 262 ? -2.905 -31.165 30.369 1.00 55.34 262 PHE A O 1
ATOM 2038 N N . LYS A 1 263 ? -1.442 -29.472 30.530 1.00 62.97 263 LYS A N 1
ATOM 2039 C CA . LYS A 1 263 ? -0.250 -30.254 30.885 1.00 62.97 263 LYS A CA 1
ATOM 2040 C C . LYS A 1 263 ? -0.166 -30.451 32.392 1.00 62.97 263 LYS A C 1
ATOM 2042 O O . LYS A 1 263 ? 0.381 -31.446 32.864 1.00 62.97 263 LYS A O 1
ATOM 2047 N N . SER A 1 264 ? -0.709 -29.496 33.138 1.00 58.88 264 SER A N 1
ATOM 2048 C CA . SER A 1 264 ? -0.796 -29.556 34.580 1.00 58.88 264 SER A CA 1
ATOM 2049 C C . SER A 1 264 ? -1.937 -30.471 35.013 1.00 58.88 264 SER A C 1
ATOM 2051 O O . SER A 1 264 ? -3.094 -30.270 34.646 1.00 58.88 264 SER A O 1
ATOM 2053 N N . SER A 1 265 ? -1.624 -31.458 35.855 1.00 63.81 265 SER A N 1
ATOM 2054 C CA . SER A 1 265 ? -2.628 -32.341 36.465 1.00 63.81 265 SER A CA 1
ATOM 2055 C C . SER A 1 265 ? -3.655 -31.582 37.317 1.00 63.81 265 SER A C 1
ATOM 2057 O O . SER A 1 265 ? -4.688 -32.153 37.662 1.00 63.81 265 SER A O 1
ATOM 2059 N N . THR A 1 266 ? -3.374 -30.330 37.686 1.00 69.62 266 THR A N 1
ATOM 2060 C CA . THR A 1 266 ? -4.252 -29.472 38.489 1.00 69.62 266 THR A CA 1
ATOM 2061 C C . THR A 1 266 ? -5.146 -28.555 37.650 1.00 69.62 266 THR A C 1
ATOM 2063 O O . THR A 1 266 ? -6.110 -28.021 38.190 1.00 69.62 266 THR A O 1
ATOM 2066 N N . GLY A 1 267 ? -4.889 -28.410 36.342 1.00 72.50 267 GLY A N 1
ATOM 2067 C CA . GLY A 1 267 ? -5.741 -27.656 35.408 1.00 72.50 267 GLY A CA 1
ATOM 2068 C C . GLY A 1 267 ? -5.879 -26.154 35.697 1.00 72.50 267 GLY A C 1
ATOM 2069 O O . GLY A 1 267 ? -6.764 -25.502 35.146 1.00 72.50 267 GLY A O 1
ATOM 2070 N N . ASP A 1 268 ? -5.043 -25.595 36.571 1.00 81.12 268 ASP A N 1
ATOM 2071 C CA . ASP A 1 268 ? -5.042 -24.184 36.942 1.00 81.12 268 ASP A CA 1
ATOM 2072 C C . ASP A 1 268 ? -4.167 -23.346 35.997 1.00 81.12 268 ASP A C 1
ATOM 2074 O O . ASP A 1 268 ? -3.086 -23.749 35.570 1.00 81.12 268 ASP A O 1
ATOM 2078 N N . LEU A 1 269 ? -4.651 -22.145 35.670 1.00 75.25 269 LEU A N 1
ATOM 2079 C CA . LEU A 1 269 ? -4.025 -21.248 34.693 1.00 75.25 269 LEU A CA 1
ATOM 2080 C C . LEU A 1 269 ? -2.629 -20.773 35.128 1.00 75.25 269 LEU A C 1
ATOM 2082 O O . LEU A 1 269 ? -1.745 -20.584 34.291 1.00 75.25 269 LEU A O 1
ATOM 2086 N N . ASP A 1 270 ? -2.428 -20.597 36.432 1.00 76.38 270 ASP A N 1
ATOM 2087 C CA . ASP A 1 270 ? -1.166 -20.104 36.978 1.00 76.38 270 ASP A CA 1
ATOM 2088 C C . ASP A 1 270 ? -0.059 -21.162 36.890 1.00 76.38 270 ASP A C 1
ATOM 2090 O O . ASP A 1 270 ? 1.084 -20.825 36.568 1.00 76.38 270 ASP A O 1
ATOM 2094 N N . SER A 1 271 ? -0.385 -22.445 37.088 1.00 82.38 271 SER A N 1
ATOM 2095 C CA . SER A 1 271 ? 0.589 -23.524 36.913 1.00 82.38 271 SER A CA 1
ATOM 2096 C C . SER A 1 271 ? 0.972 -23.725 35.445 1.00 82.38 271 SER A C 1
ATOM 2098 O O . SER A 1 271 ? 2.153 -23.907 35.159 1.00 82.38 271 SER A O 1
ATOM 2100 N N . GLU A 1 272 ? 0.037 -23.600 34.495 1.00 75.12 272 GLU A N 1
ATOM 2101 C CA . GLU A 1 272 ? 0.354 -23.610 33.055 1.00 75.12 272 GLU A CA 1
ATOM 2102 C C . GLU A 1 272 ? 1.307 -22.474 32.669 1.00 75.12 272 GLU A C 1
ATOM 2104 O O . GLU A 1 272 ? 2.255 -22.679 31.908 1.00 75.12 272 GLU A O 1
ATOM 2109 N N . ASN A 1 273 ? 1.095 -21.279 33.227 1.00 71.81 273 ASN A N 1
ATOM 2110 C CA . ASN A 1 273 ? 1.961 -20.133 32.972 1.00 71.81 273 ASN A CA 1
ATOM 2111 C C . ASN A 1 273 ? 3.369 -20.344 33.562 1.00 71.81 273 ASN A C 1
ATOM 2113 O O . ASN A 1 273 ? 4.368 -20.023 32.917 1.00 71.81 273 ASN A O 1
ATOM 2117 N N . LEU A 1 274 ? 3.460 -20.956 34.749 1.00 73.88 274 LEU A N 1
ATOM 2118 C CA . LEU A 1 274 ? 4.729 -21.384 35.345 1.00 73.88 274 LEU A CA 1
ATOM 2119 C C . LEU A 1 274 ? 5.443 -22.446 34.496 1.00 73.88 274 LEU A C 1
ATOM 2121 O O . LEU A 1 274 ? 6.641 -22.321 34.246 1.00 73.88 274 LEU A O 1
ATOM 2125 N N . TRP A 1 275 ? 4.722 -23.456 34.002 1.00 69.44 275 TRP A N 1
ATOM 2126 C CA . TRP A 1 275 ? 5.274 -24.496 33.126 1.00 69.44 275 TRP A CA 1
ATOM 2127 C C . TRP A 1 275 ? 5.764 -23.933 31.790 1.00 69.44 275 TRP A C 1
ATOM 2129 O O . TRP A 1 275 ? 6.837 -24.309 31.315 1.00 69.44 275 TRP A O 1
ATOM 2139 N N . ALA A 1 276 ? 5.007 -23.015 31.186 1.00 67.25 276 ALA A N 1
ATOM 2140 C CA . ALA A 1 276 ? 5.389 -22.349 29.945 1.00 67.25 276 ALA A CA 1
ATOM 2141 C C . ALA A 1 276 ? 6.634 -21.465 30.121 1.00 67.25 276 ALA A C 1
ATOM 2143 O O . ALA A 1 276 ? 7.489 -21.432 29.234 1.00 67.25 276 ALA A O 1
ATOM 2144 N N . ALA A 1 277 ? 6.756 -20.783 31.263 1.00 67.62 277 ALA A N 1
ATOM 2145 C CA . ALA A 1 277 ? 7.928 -19.980 31.592 1.00 67.62 277 ALA A CA 1
ATOM 2146 C C . ALA A 1 277 ? 9.173 -20.853 31.827 1.00 67.62 277 ALA A C 1
ATOM 2148 O O . ALA A 1 277 ? 10.238 -20.558 31.286 1.00 67.62 277 ALA A O 1
ATOM 2149 N N . ALA A 1 278 ? 9.029 -21.957 32.567 1.00 67.19 278 ALA A N 1
ATOM 2150 C CA . ALA A 1 278 ? 10.135 -22.855 32.903 1.00 67.19 278 ALA A CA 1
ATOM 2151 C C . ALA A 1 278 ? 10.658 -23.671 31.706 1.00 67.19 278 ALA A C 1
ATOM 2153 O O . ALA A 1 278 ? 11.812 -24.090 31.702 1.00 67.19 278 ALA A O 1
ATOM 2154 N N . ALA A 1 279 ? 9.846 -23.884 30.664 1.00 65.19 279 ALA A N 1
ATOM 2155 C CA . ALA A 1 279 ? 10.219 -24.707 29.509 1.00 65.19 279 ALA A CA 1
ATOM 2156 C C . ALA A 1 279 ? 11.449 -24.195 28.729 1.00 65.19 279 ALA A C 1
ATOM 2158 O O . ALA A 1 279 ? 12.097 -24.979 28.040 1.00 65.19 279 ALA A O 1
ATOM 2159 N N . ASN A 1 280 ? 11.773 -22.902 28.831 1.00 60.25 280 ASN A N 1
ATOM 2160 C CA . ASN A 1 280 ? 12.868 -22.274 28.085 1.00 60.25 280 ASN A CA 1
ATOM 2161 C C . ASN A 1 280 ? 14.098 -21.928 28.950 1.00 60.25 280 ASN A C 1
ATOM 2163 O O . ASN A 1 280 ? 15.038 -21.339 28.425 1.00 60.25 280 ASN A O 1
ATOM 2167 N N . ASP A 1 281 ? 14.108 -22.265 30.247 1.00 63.59 281 ASP A N 1
ATOM 2168 C CA . ASP A 1 281 ? 15.101 -21.771 31.227 1.00 63.59 281 ASP A CA 1
ATOM 2169 C C . ASP A 1 281 ? 16.331 -22.692 31.410 1.00 63.59 281 ASP A C 1
ATOM 2171 O O . ASP A 1 281 ? 17.171 -22.502 32.285 1.00 63.59 281 ASP A O 1
ATOM 2175 N N . PHE A 1 282 ? 16.481 -23.715 30.565 1.00 56.47 282 PHE A N 1
ATOM 2176 C CA . PHE A 1 282 ? 17.536 -24.729 30.699 1.00 56.47 282 PHE A CA 1
ATOM 2177 C C . PHE A 1 282 ? 18.830 -24.397 29.944 1.00 56.47 282 PHE A C 1
ATOM 2179 O O . PHE A 1 282 ? 19.496 -25.292 29.436 1.00 56.47 282 PHE A O 1
ATOM 2186 N N . SER A 1 283 ? 19.242 -23.130 29.920 1.00 59.88 283 SER A N 1
ATOM 2187 C CA . SER A 1 283 ? 20.589 -22.741 29.459 1.00 59.88 283 SER A CA 1
ATOM 2188 C C . SER A 1 283 ? 21.701 -23.083 30.466 1.00 59.88 283 SER A C 1
ATOM 2190 O O . SER A 1 283 ? 22.860 -22.750 30.252 1.00 59.88 283 SER A O 1
ATOM 2192 N N . PHE A 1 284 ? 21.350 -23.718 31.586 1.00 54.00 284 PHE A N 1
ATOM 2193 C CA . PHE A 1 284 ? 22.248 -24.074 32.686 1.00 54.00 284 PHE A CA 1
ATOM 2194 C C . PHE A 1 284 ? 23.137 -25.304 32.404 1.00 54.00 284 PHE A C 1
ATOM 2196 O O . PHE A 1 284 ? 24.142 -25.480 33.081 1.00 54.00 284 PHE A O 1
ATOM 2203 N N . PHE A 1 285 ? 22.791 -26.154 31.428 1.00 50.53 285 PHE A N 1
ATOM 2204 C CA . PHE A 1 285 ? 23.482 -27.433 31.180 1.00 50.53 285 PHE A CA 1
ATOM 2205 C C . PHE A 1 285 ? 24.382 -27.453 29.934 1.00 50.53 285 PHE A C 1
ATOM 2207 O O . PHE A 1 285 ? 25.004 -28.476 29.671 1.00 50.53 285 PHE A O 1
ATOM 2214 N N . ASP A 1 286 ? 24.483 -26.345 29.195 1.00 53.66 286 ASP A N 1
ATOM 2215 C CA . ASP A 1 286 ? 25.318 -26.253 27.983 1.00 53.66 286 ASP A CA 1
ATOM 2216 C C . ASP A 1 286 ? 26.789 -25.885 28.286 1.00 53.66 286 ASP A C 1
ATOM 2218 O O . ASP A 1 286 ? 27.551 -25.526 27.387 1.00 53.66 286 ASP A O 1
ATOM 2222 N N . GLU A 1 287 ? 27.215 -25.961 29.550 1.00 48.25 287 GLU A N 1
ATOM 2223 C CA . GLU A 1 287 ? 28.610 -25.745 29.935 1.00 48.25 287 GLU A CA 1
ATOM 2224 C C . GLU A 1 287 ? 29.370 -27.081 29.876 1.00 48.25 287 GLU A C 1
ATOM 2226 O O . GLU A 1 287 ? 29.596 -27.749 30.884 1.00 48.25 287 GLU A O 1
ATOM 2231 N N . ASP A 1 288 ? 29.729 -27.499 28.658 1.00 49.78 288 ASP A N 1
ATOM 2232 C CA . ASP A 1 288 ? 30.625 -28.634 28.436 1.00 49.78 288 ASP A CA 1
ATOM 2233 C C . ASP A 1 288 ? 31.975 -28.378 29.127 1.00 49.78 288 ASP A C 1
ATOM 2235 O O . ASP A 1 288 ? 32.786 -27.530 28.740 1.00 49.78 288 ASP A O 1
ATOM 2239 N N . GLU A 1 289 ? 32.222 -29.166 30.165 1.00 47.62 289 GLU A N 1
ATOM 2240 C CA . GLU A 1 289 ? 33.435 -29.220 30.962 1.00 47.62 289 GLU A CA 1
ATOM 2241 C C . GLU A 1 289 ? 34.613 -29.772 30.126 1.00 47.62 289 GLU A C 1
ATOM 2243 O O . GLU A 1 289 ? 35.022 -30.923 30.260 1.00 47.62 289 GLU A O 1
ATOM 2248 N N . THR A 1 290 ? 35.212 -28.951 29.253 1.00 37.62 290 THR A N 1
ATOM 2249 C CA . THR A 1 290 ? 36.564 -29.205 28.721 1.00 37.62 290 THR A CA 1
ATOM 2250 C C . THR A 1 290 ? 37.466 -27.981 28.865 1.00 37.62 290 THR A C 1
ATOM 2252 O O . THR A 1 290 ? 37.368 -26.964 28.184 1.00 37.62 290 THR A O 1
ATOM 2255 N N . ARG A 1 291 ? 38.408 -28.102 29.801 1.00 40.09 291 ARG A N 1
ATOM 2256 C CA . ARG A 1 291 ? 39.480 -27.149 30.090 1.00 40.09 291 ARG A CA 1
ATOM 2257 C C . ARG A 1 291 ? 40.372 -26.964 28.855 1.00 40.09 291 ARG A C 1
ATOM 2259 O O . ARG A 1 291 ? 41.286 -27.752 28.641 1.00 40.09 291 ARG A O 1
ATOM 2266 N N . SER A 1 292 ? 40.145 -25.910 28.074 1.00 36.16 292 SER A N 1
ATOM 2267 C CA . SER A 1 292 ? 41.097 -25.413 27.072 1.00 36.16 292 SER A CA 1
ATOM 2268 C C . SER A 1 292 ? 41.231 -23.899 27.184 1.00 36.16 292 SER A C 1
ATOM 2270 O O . SER A 1 292 ? 40.301 -23.133 26.956 1.00 36.16 292 SER A O 1
ATOM 2272 N N . THR A 1 293 ? 42.419 -23.463 27.588 1.00 40.12 293 THR A N 1
ATOM 2273 C CA . THR A 1 293 ? 42.822 -22.062 27.666 1.00 40.12 293 THR A CA 1
ATOM 2274 C C . THR A 1 293 ? 42.952 -21.463 26.267 1.00 40.12 293 THR A C 1
ATOM 2276 O O . THR A 1 293 ? 43.959 -21.696 25.602 1.00 40.12 293 THR A O 1
ATOM 2279 N N . SER A 1 294 ? 42.005 -20.625 25.848 1.00 34.25 294 SER A N 1
ATOM 2280 C CA . SER A 1 294 ? 42.285 -19.574 24.865 1.00 34.25 294 SER A CA 1
ATOM 2281 C C . SER A 1 294 ? 41.245 -18.456 24.912 1.00 34.25 294 SER A C 1
ATOM 2283 O O . SER A 1 294 ? 40.094 -18.656 24.555 1.00 34.25 294 SER A O 1
ATOM 2285 N N . SER A 1 295 ? 41.727 -17.271 25.295 1.00 33.47 295 SER A N 1
ATOM 2286 C CA . SER A 1 295 ? 41.266 -15.948 24.863 1.00 33.47 295 SER A CA 1
ATOM 2287 C C . SER A 1 295 ? 39.785 -15.597 25.048 1.00 33.47 295 SER A C 1
ATOM 2289 O O . SER A 1 295 ? 38.936 -15.899 24.218 1.00 33.47 295 SER A O 1
ATOM 2291 N N . SER A 1 296 ? 39.541 -14.787 26.081 1.00 39.28 296 SER A N 1
ATOM 2292 C CA . SER A 1 296 ? 38.386 -13.899 26.241 1.00 39.28 296 SER A CA 1
ATOM 2293 C C . SER A 1 296 ? 37.971 -13.224 24.922 1.00 39.28 296 SER A C 1
ATOM 2295 O O . SER A 1 296 ? 38.615 -12.285 24.456 1.00 39.28 296 SER A O 1
ATOM 2297 N N . ALA A 1 297 ? 36.874 -13.693 24.334 1.00 38.56 297 ALA A N 1
ATOM 2298 C CA . ALA A 1 297 ? 36.059 -12.941 23.393 1.00 38.56 297 ALA A CA 1
ATOM 2299 C C . ALA A 1 297 ? 34.608 -13.168 23.819 1.00 38.56 297 ALA A C 1
ATOM 2301 O O . ALA A 1 297 ? 34.076 -14.264 23.671 1.00 38.56 297 ALA A O 1
ATOM 2302 N N . ALA A 1 298 ? 34.014 -12.152 24.445 1.00 38.56 298 ALA A N 1
ATOM 2303 C CA . ALA A 1 298 ? 32.658 -12.182 24.974 1.00 38.56 298 ALA A CA 1
ATOM 2304 C C . ALA A 1 298 ? 31.673 -12.717 23.920 1.00 38.56 298 ALA A C 1
ATOM 2306 O O . ALA A 1 298 ? 31.420 -12.057 22.910 1.00 38.56 298 ALA A O 1
ATOM 2307 N N . ALA A 1 299 ? 31.143 -13.921 24.149 1.00 43.31 299 ALA A N 1
ATOM 2308 C CA . ALA A 1 299 ? 30.122 -14.520 23.307 1.00 43.31 299 ALA A CA 1
ATOM 2309 C C . ALA A 1 299 ? 28.859 -13.654 23.393 1.00 43.31 299 ALA A C 1
ATOM 2311 O O . ALA A 1 299 ? 28.165 -13.627 24.409 1.00 43.31 299 ALA A O 1
ATOM 2312 N N . LEU A 1 300 ? 28.598 -12.884 22.336 1.00 48.78 300 LEU A N 1
ATOM 2313 C CA . LEU A 1 300 ? 27.329 -12.189 22.165 1.00 48.78 300 LEU A CA 1
ATOM 2314 C C . LEU A 1 300 ? 26.201 -13.235 22.200 1.00 48.78 300 LEU A C 1
ATOM 2316 O O . LEU A 1 300 ? 26.363 -14.305 21.607 1.00 48.78 300 LEU A O 1
ATOM 2320 N N . PRO A 1 301 ? 25.069 -12.958 22.873 1.00 51.00 301 PRO A N 1
ATOM 2321 C CA . PRO A 1 301 ? 23.955 -13.897 22.923 1.00 51.00 301 PRO A CA 1
ATOM 2322 C C . PRO A 1 301 ? 23.501 -14.252 21.498 1.00 51.00 301 PRO A C 1
ATOM 2324 O O . PRO A 1 301 ? 23.556 -13.386 20.615 1.00 51.00 301 PRO A O 1
ATOM 2327 N N . PRO A 1 302 ? 23.037 -15.494 21.253 1.00 59.66 302 PRO A N 1
ATOM 2328 C CA . PRO A 1 302 ? 22.578 -15.906 19.934 1.00 59.66 302 PRO A CA 1
ATOM 2329 C C . PRO A 1 302 ? 21.508 -14.930 19.446 1.00 59.66 302 PRO A C 1
ATOM 2331 O O . PRO A 1 302 ? 20.519 -14.658 20.135 1.00 59.66 302 PRO A O 1
ATOM 2334 N N . VAL A 1 303 ? 21.739 -14.354 18.266 1.00 62.19 303 VAL A N 1
ATOM 2335 C CA . VAL A 1 303 ? 20.846 -13.354 17.686 1.00 62.19 303 VAL A CA 1
ATOM 2336 C C . VAL A 1 303 ? 19.483 -14.002 17.480 1.00 62.19 303 VAL A C 1
ATOM 2338 O O . VAL A 1 303 ? 19.337 -14.912 16.665 1.00 62.19 303 VAL A O 1
ATOM 2341 N N . ARG A 1 304 ? 18.479 -13.542 18.235 1.00 71.62 304 ARG A N 1
ATOM 2342 C CA . ARG A 1 304 ? 17.105 -14.037 18.118 1.00 71.62 304 ARG A CA 1
ATOM 2343 C C . ARG A 1 304 ? 16.628 -13.786 16.690 1.00 71.62 304 ARG A C 1
ATOM 2345 O O . ARG A 1 304 ? 16.468 -12.634 16.277 1.00 71.62 304 ARG A O 1
ATOM 2352 N N . MET A 1 305 ? 16.452 -14.863 15.932 1.00 76.56 305 MET A N 1
ATOM 2353 C CA . MET A 1 305 ? 15.857 -14.809 14.605 1.00 76.56 305 MET A CA 1
ATOM 2354 C C . MET A 1 305 ? 14.348 -14.703 14.750 1.00 76.56 305 MET A C 1
ATOM 2356 O O . MET A 1 305 ? 13.733 -15.454 15.504 1.00 76.56 305 MET A O 1
ATOM 2360 N N . VAL A 1 306 ? 13.763 -13.760 14.025 1.00 82.06 306 VAL A N 1
ATOM 2361 C CA . VAL A 1 306 ? 12.339 -13.464 14.100 1.00 82.06 306 VAL A CA 1
ATOM 2362 C C . VAL A 1 306 ? 11.716 -13.695 12.728 1.00 82.06 306 VAL A C 1
ATOM 2364 O O . VAL A 1 306 ? 12.266 -13.265 11.710 1.00 82.06 306 VAL A O 1
ATOM 2367 N N . ASP A 1 307 ? 10.584 -14.399 12.699 1.00 85.62 307 ASP A N 1
ATOM 2368 C CA . ASP A 1 307 ? 9.794 -14.594 11.483 1.00 85.62 307 ASP A CA 1
ATOM 2369 C C . ASP A 1 307 ? 9.009 -13.311 11.174 1.00 85.62 307 ASP A C 1
ATOM 2371 O O . ASP A 1 307 ? 8.130 -12.889 11.933 1.00 85.62 307 ASP A O 1
ATOM 2375 N N . VAL A 1 308 ? 9.319 -12.694 10.033 1.00 85.81 308 VAL A N 1
ATOM 2376 C CA . VAL A 1 308 ? 8.713 -11.431 9.588 1.00 85.81 308 VAL A CA 1
ATOM 2377 C C . VAL A 1 308 ? 7.204 -11.568 9.412 1.00 85.81 308 VAL A C 1
ATOM 2379 O O . VAL A 1 308 ? 6.458 -10.633 9.701 1.00 85.81 308 VAL A O 1
ATOM 2382 N N . VAL A 1 309 ? 6.734 -12.724 8.942 1.00 86.62 309 VAL A N 1
ATOM 2383 C CA . VAL A 1 309 ? 5.309 -12.966 8.702 1.00 86.62 309 VAL A CA 1
ATOM 2384 C C . VAL A 1 309 ? 4.546 -13.026 10.011 1.00 86.62 309 VAL A C 1
ATOM 2386 O O . VAL A 1 309 ? 3.460 -12.451 10.111 1.00 86.62 309 VAL A O 1
ATOM 2389 N N . VAL A 1 310 ? 5.106 -13.723 10.999 1.00 86.50 310 VAL A N 1
ATOM 2390 C CA . VAL A 1 310 ? 4.479 -13.894 12.311 1.00 86.50 310 VAL A CA 1
ATOM 2391 C C . VAL A 1 310 ? 4.392 -12.551 13.023 1.00 86.50 310 VAL A C 1
ATOM 2393 O O . VAL A 1 310 ? 3.304 -12.180 13.460 1.00 86.50 310 VAL A O 1
ATOM 2396 N N . GLU A 1 311 ? 5.478 -11.778 13.044 1.00 87.75 311 GLU A N 1
ATOM 2397 C CA . GLU A 1 311 ? 5.482 -10.433 13.631 1.00 87.75 311 GLU A CA 1
ATOM 2398 C C . GLU A 1 311 ? 4.510 -9.492 12.932 1.00 87.75 311 GLU A C 1
ATOM 2400 O O . GLU A 1 311 ? 3.747 -8.772 13.574 1.00 87.75 311 GLU A O 1
ATOM 2405 N N . LEU A 1 312 ? 4.481 -9.510 11.598 1.00 87.50 312 LEU A N 1
ATOM 2406 C CA . LEU A 1 312 ? 3.575 -8.644 10.860 1.00 87.50 312 LEU A CA 1
ATOM 2407 C C . LEU A 1 312 ? 2.111 -9.035 11.092 1.00 87.50 312 LEU A C 1
ATOM 2409 O O . LEU A 1 312 ? 1.243 -8.167 11.207 1.00 87.50 312 LEU A O 1
ATOM 2413 N N . ALA A 1 313 ? 1.818 -10.333 11.183 1.00 87.31 313 ALA A N 1
ATOM 2414 C CA . ALA A 1 313 ? 0.490 -10.820 11.526 1.00 87.31 313 ALA A CA 1
ATOM 2415 C C . ALA A 1 313 ? 0.100 -10.434 12.962 1.00 87.31 313 ALA A C 1
ATOM 2417 O O . ALA A 1 313 ? -1.033 -9.993 13.169 1.00 87.31 313 ALA A O 1
ATOM 2418 N N . ALA A 1 314 ? 1.023 -10.548 13.922 1.00 88.94 314 ALA A N 1
ATOM 2419 C CA . ALA A 1 314 ? 0.829 -10.134 15.308 1.00 88.94 314 ALA A CA 1
ATOM 2420 C C . ALA A 1 314 ? 0.545 -8.628 15.402 1.00 88.94 314 ALA A C 1
ATOM 2422 O O . ALA A 1 314 ? -0.499 -8.243 15.926 1.00 88.94 314 ALA A O 1
ATOM 2423 N N . PHE A 1 315 ? 1.375 -7.795 14.767 1.00 91.00 315 PHE A N 1
ATOM 2424 C CA . PHE A 1 315 ? 1.173 -6.347 14.670 1.00 91.00 315 PHE A CA 1
ATOM 2425 C C . PHE A 1 315 ? -0.206 -6.000 14.097 1.00 91.00 315 PHE A C 1
ATOM 2427 O O . PHE A 1 315 ? -0.923 -5.154 14.627 1.00 91.00 315 PHE A O 1
ATOM 2434 N N . ARG A 1 316 ? -0.636 -6.664 13.017 1.00 89.81 316 ARG A N 1
ATOM 2435 C CA . ARG A 1 316 ? -1.948 -6.383 12.410 1.00 89.81 316 ARG A CA 1
ATOM 2436 C C . ARG A 1 316 ? -3.119 -6.796 13.298 1.00 89.81 316 ARG A C 1
ATOM 2438 O O . ARG A 1 316 ? -4.143 -6.114 13.270 1.00 89.81 316 ARG A O 1
ATOM 2445 N N . ARG A 1 317 ? -2.994 -7.904 14.035 1.00 89.75 317 ARG A N 1
ATOM 2446 C CA . ARG A 1 317 ? -4.006 -8.347 15.006 1.00 89.75 317 ARG A CA 1
ATOM 2447 C C . ARG A 1 317 ? -4.096 -7.353 16.155 1.00 89.75 317 ARG A C 1
ATOM 2449 O O . ARG A 1 317 ? -5.165 -6.802 16.371 1.00 89.75 317 ARG A O 1
ATOM 2456 N N . GLU A 1 318 ? -2.963 -7.002 16.757 1.00 91.81 318 GLU A N 1
ATOM 2457 C CA . GLU A 1 318 ? -2.881 -6.006 17.828 1.00 91.81 318 GLU A CA 1
ATOM 2458 C C . GLU A 1 318 ? -3.522 -4.670 17.419 1.00 91.81 318 GLU A C 1
ATOM 2460 O O . GLU A 1 318 ? -4.360 -4.125 18.139 1.00 91.81 318 GLU A O 1
ATOM 2465 N N . ARG A 1 319 ? -3.186 -4.152 16.227 1.00 91.12 319 ARG A N 1
ATOM 2466 C CA . ARG A 1 319 ? -3.728 -2.877 15.729 1.00 91.12 319 ARG A CA 1
ATOM 2467 C C . ARG A 1 319 ? -5.223 -2.938 15.436 1.00 91.12 319 ARG A C 1
ATOM 2469 O O . ARG A 1 319 ? -5.916 -1.947 15.650 1.00 91.12 319 ARG A O 1
ATOM 2476 N N . ARG A 1 320 ? -5.728 -4.074 14.947 1.00 89.56 320 ARG A N 1
ATOM 2477 C CA . ARG A 1 320 ? -7.167 -4.295 14.749 1.00 89.56 320 ARG A CA 1
ATOM 2478 C C . ARG A 1 320 ? -7.897 -4.348 16.085 1.00 89.56 320 ARG A C 1
ATOM 2480 O O . ARG A 1 320 ? -8.836 -3.586 16.268 1.00 89.56 320 ARG A O 1
ATOM 2487 N N . ASP A 1 321 ? -7.412 -5.145 17.028 1.00 89.38 321 ASP A N 1
ATOM 2488 C CA . ASP A 1 321 ? -8.043 -5.308 18.338 1.00 89.38 321 ASP A CA 1
ATOM 2489 C C . ASP A 1 321 ? -8.049 -3.985 19.117 1.00 89.38 321 ASP A C 1
ATOM 2491 O O . ASP A 1 321 ? -9.036 -3.633 19.763 1.00 89.38 321 ASP A O 1
ATOM 2495 N N . ALA A 1 322 ? -6.965 -3.207 19.031 1.00 88.50 322 ALA A N 1
ATOM 2496 C CA . ALA A 1 322 ? -6.887 -1.875 19.622 1.00 88.50 322 ALA A CA 1
ATOM 2497 C C . ALA A 1 322 ? -7.888 -0.895 18.990 1.00 88.50 322 ALA A C 1
ATOM 2499 O O . ALA A 1 322 ? -8.492 -0.093 19.703 1.00 88.50 322 ALA A O 1
ATOM 2500 N N . TYR A 1 323 ? -8.074 -0.954 17.669 1.00 87.31 323 TYR A N 1
ATOM 2501 C CA . TYR A 1 323 ? -9.061 -0.134 16.971 1.00 87.31 323 TYR A CA 1
ATOM 2502 C C . TYR A 1 323 ? -10.491 -0.542 17.346 1.00 87.31 323 TYR A C 1
ATOM 2504 O O . TYR A 1 323 ? -11.286 0.318 17.719 1.00 87.31 323 TYR A O 1
ATOM 2512 N N . ASP A 1 324 ? -10.798 -1.838 17.355 1.00 88.38 324 ASP A N 1
ATOM 2513 C CA . ASP A 1 324 ? -12.129 -2.356 17.683 1.00 88.38 324 ASP A CA 1
ATOM 2514 C C . ASP A 1 324 ? -12.525 -2.019 19.128 1.00 88.38 324 ASP A C 1
ATOM 2516 O O . ASP A 1 324 ? -13.638 -1.546 19.370 1.00 88.38 324 ASP A O 1
ATOM 2520 N N . LYS A 1 325 ? -11.588 -2.134 20.083 1.00 88.44 325 LYS A N 1
ATOM 2521 C CA . LYS A 1 325 ? -11.781 -1.675 21.472 1.00 88.44 325 LYS A CA 1
ATOM 2522 C C . LYS A 1 325 ? -12.143 -0.188 21.547 1.00 88.44 325 LYS A C 1
ATOM 2524 O O . LYS A 1 325 ? -12.981 0.198 22.358 1.00 88.44 325 LYS A O 1
ATOM 2529 N N . ARG A 1 326 ? -11.544 0.657 20.698 1.00 84.00 326 ARG A N 1
ATOM 2530 C CA . ARG A 1 326 ? -11.838 2.103 20.655 1.00 84.00 326 ARG A CA 1
ATOM 2531 C C . ARG A 1 326 ? -13.168 2.420 19.991 1.00 84.00 326 ARG A C 1
ATOM 2533 O O . ARG A 1 326 ? -13.869 3.322 20.443 1.00 84.00 326 ARG A O 1
ATOM 2540 N N . VAL A 1 327 ? -13.518 1.696 18.932 1.00 84.81 327 VAL A N 1
ATOM 2541 C CA . VAL A 1 327 ? -14.830 1.822 18.284 1.00 84.81 327 VAL A CA 1
ATOM 2542 C C . VAL A 1 327 ? -15.934 1.482 19.284 1.00 84.81 327 VAL A C 1
ATOM 2544 O O . VAL A 1 327 ? -16.912 2.220 19.387 1.00 84.81 327 VAL A O 1
ATOM 2547 N N . GLN A 1 328 ? -15.743 0.423 20.077 1.00 85.00 328 GLN A N 1
ATOM 2548 C CA . GLN A 1 328 ? -16.668 0.043 21.145 1.00 85.00 328 GLN A CA 1
ATOM 2549 C C . GLN A 1 328 ? -16.750 1.098 22.257 1.00 85.00 328 GLN A C 1
ATOM 2551 O O . GLN A 1 328 ? -17.845 1.385 22.733 1.00 85.00 328 GLN A O 1
ATOM 2556 N N . SER A 1 329 ? -15.624 1.699 22.658 1.00 82.56 329 SER A N 1
ATOM 2557 C CA . SER A 1 329 ? -15.606 2.682 23.749 1.00 82.56 329 SER A CA 1
ATOM 2558 C C . SER A 1 329 ? -16.119 4.072 23.359 1.00 82.56 329 SER A C 1
ATOM 2560 O O . SER A 1 329 ? -16.642 4.783 24.213 1.00 82.56 329 SER A O 1
ATOM 2562 N N . THR A 1 330 ? -15.958 4.486 22.097 1.00 75.25 330 THR A N 1
ATOM 2563 C CA . THR A 1 330 ? -16.144 5.894 21.689 1.00 75.25 330 THR A CA 1
ATOM 2564 C C . THR A 1 330 ? -17.512 6.169 21.047 1.00 75.25 330 THR A C 1
ATOM 2566 O O . THR A 1 330 ? -17.926 7.323 20.942 1.00 75.25 330 THR A O 1
ATOM 2569 N N . GLY A 1 331 ? -18.270 5.136 20.666 1.00 64.75 331 GLY A N 1
ATOM 2570 C CA . GLY A 1 331 ? -19.558 5.307 19.984 1.00 64.75 331 GLY A CA 1
ATOM 2571 C C . GLY A 1 331 ? -19.428 5.933 18.582 1.00 64.75 331 GLY A C 1
ATOM 2572 O O . GLY A 1 331 ? -18.376 6.426 18.179 1.00 64.75 331 GLY A O 1
ATOM 2573 N N . TYR A 1 332 ? -20.510 5.899 17.799 1.00 58.81 332 TYR A N 1
ATOM 2574 C CA . TYR A 1 332 ? -20.504 6.210 16.357 1.00 58.81 332 TYR A CA 1
ATOM 2575 C C . TYR A 1 332 ? -20.229 7.682 15.976 1.00 58.81 332 TYR A C 1
ATOM 2577 O O . TYR A 1 332 ? -20.121 7.987 14.792 1.00 58.81 332 TYR A O 1
ATOM 2585 N N . THR A 1 333 ? -20.139 8.603 16.936 1.00 55.78 333 THR A N 1
ATOM 2586 C CA . THR A 1 333 ? -20.171 10.060 16.697 1.00 55.78 333 THR A CA 1
ATOM 2587 C C . THR A 1 333 ? -18.810 10.762 16.735 1.00 55.78 333 THR A C 1
ATOM 2589 O O . THR A 1 333 ? -18.753 11.961 16.468 1.00 55.78 333 THR A O 1
ATOM 2592 N N . THR A 1 334 ? -17.710 10.063 17.040 1.00 66.94 334 THR A N 1
ATOM 2593 C CA . THR A 1 334 ? -16.368 10.677 17.112 1.00 66.94 334 THR A CA 1
ATOM 2594 C C . THR A 1 334 ? -15.417 10.078 16.079 1.00 66.94 334 THR A C 1
ATOM 2596 O O . THR A 1 334 ? -15.267 8.862 15.994 1.00 66.94 334 THR A O 1
ATOM 2599 N N . ILE A 1 335 ? -14.724 10.939 15.328 1.00 69.06 335 ILE A N 1
ATOM 2600 C CA . ILE A 1 335 ? -13.658 10.535 14.402 1.00 69.06 335 ILE A CA 1
ATOM 2601 C C . ILE A 1 335 ? -12.498 9.948 15.204 1.00 69.06 335 ILE A C 1
ATOM 2603 O O . ILE A 1 335 ? -11.893 10.627 16.036 1.00 69.06 335 ILE A O 1
ATOM 2607 N N . LEU A 1 336 ? -12.190 8.682 14.938 1.00 73.75 336 LEU A N 1
ATOM 2608 C CA . LEU A 1 336 ? -11.097 7.965 15.578 1.00 73.75 336 LEU A CA 1
ATOM 2609 C C . LEU A 1 336 ? -9.829 8.047 14.722 1.00 73.75 336 LEU A C 1
ATOM 2611 O O . LEU A 1 336 ? -9.898 7.803 13.513 1.00 73.75 336 LEU A O 1
ATOM 2615 N N . PRO A 1 337 ? -8.661 8.333 15.323 1.00 74.56 337 PRO A N 1
ATOM 2616 C CA . PRO A 1 337 ? -7.399 8.190 14.619 1.00 74.56 337 PRO A CA 1
ATOM 2617 C C . PRO A 1 337 ? -7.180 6.724 14.235 1.00 74.56 337 PRO A C 1
ATOM 2619 O O . PRO A 1 337 ? -7.524 5.813 14.991 1.00 74.56 337 PRO A O 1
ATOM 2622 N N . ALA A 1 338 ? -6.614 6.500 13.047 1.00 72.12 338 ALA A N 1
ATOM 2623 C CA . ALA A 1 338 ? -6.392 5.156 12.525 1.00 72.12 338 ALA A CA 1
ATOM 2624 C C . ALA A 1 338 ? -5.336 4.389 13.338 1.00 72.12 338 ALA A C 1
ATOM 2626 O O . ALA A 1 338 ? -5.418 3.168 13.432 1.00 72.12 338 ALA A O 1
ATOM 2627 N N . ASP A 1 339 ? -4.360 5.091 13.932 1.00 74.81 339 ASP A N 1
ATOM 2628 C CA . ASP A 1 339 ? -3.334 4.553 14.842 1.00 74.81 339 ASP A CA 1
ATOM 2629 C C . ASP A 1 339 ? -2.675 3.246 14.353 1.00 74.81 339 ASP A C 1
ATOM 2631 O O . ASP A 1 339 ? -2.343 2.350 15.135 1.00 74.81 339 ASP A O 1
ATOM 2635 N N . GLY A 1 340 ? -2.461 3.144 13.037 1.00 78.31 340 GLY A N 1
ATOM 2636 C CA . GLY A 1 340 ? -1.829 1.998 12.382 1.00 78.31 340 GLY A CA 1
ATOM 2637 C C . GLY A 1 340 ? -2.780 0.898 11.893 1.00 78.31 340 GLY A C 1
ATOM 2638 O O . GLY A 1 340 ? -2.320 -0.049 11.257 1.00 78.31 340 GLY A O 1
ATOM 2639 N N . HIS A 1 341 ? -4.090 1.004 12.135 1.00 87.31 341 HIS A N 1
ATOM 2640 C CA . HIS A 1 341 ? -5.079 0.082 11.582 1.00 87.31 341 HIS A CA 1
ATOM 2641 C C . HIS A 1 341 ? -5.435 0.448 10.135 1.00 87.31 341 HIS A C 1
ATOM 2643 O O . HIS A 1 341 ? -6.199 1.376 9.866 1.00 87.31 341 HIS A O 1
ATOM 2649 N N . TRP A 1 342 ? -4.912 -0.327 9.187 1.00 89.62 342 TRP A N 1
ATOM 2650 C CA . TRP A 1 342 ? -5.259 -0.208 7.775 1.00 89.62 342 TRP A CA 1
ATOM 2651 C C . TRP A 1 342 ? -6.275 -1.283 7.362 1.00 89.62 342 TRP A C 1
ATOM 2653 O O . TRP A 1 342 ? -6.033 -2.479 7.541 1.00 89.62 342 TRP A O 1
ATOM 2663 N N . LYS A 1 343 ? -7.396 -0.852 6.762 1.00 85.88 343 LYS A N 1
ATOM 2664 C CA . LYS A 1 343 ? -8.487 -1.728 6.280 1.00 85.88 343 LYS A CA 1
ATOM 2665 C C . 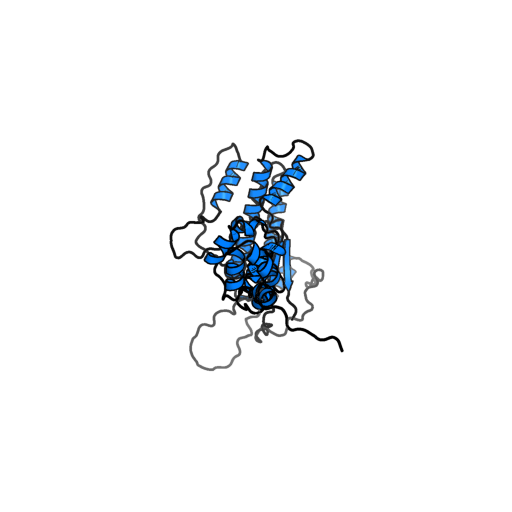LYS A 1 343 ? -8.141 -2.517 5.010 1.00 85.88 343 LYS A C 1
ATOM 2667 O O . LYS A 1 343 ? -8.933 -3.355 4.588 1.00 85.88 343 LYS A O 1
ATOM 2672 N N . GLY A 1 344 ? -7.000 -2.232 4.385 1.00 85.94 344 GLY A N 1
ATOM 2673 C CA . GLY A 1 344 ? -6.541 -2.941 3.197 1.00 85.94 344 GLY A CA 1
ATOM 2674 C C . GLY A 1 344 ? -6.070 -4.367 3.479 1.00 85.94 344 GLY A C 1
ATOM 2675 O O . GLY A 1 344 ? -5.864 -4.798 4.620 1.00 85.94 344 GLY A O 1
ATOM 2676 N N . GLU A 1 345 ? -5.897 -5.120 2.404 1.00 89.12 345 GLU A N 1
ATOM 2677 C CA . GLU A 1 345 ? -5.428 -6.493 2.443 1.00 89.12 345 GLU A CA 1
ATOM 2678 C C . GLU A 1 345 ? -3.896 -6.537 2.389 1.00 89.12 345 GLU A C 1
ATOM 2680 O O . GLU A 1 345 ? -3.275 -5.877 1.561 1.00 89.12 345 GLU A O 1
ATOM 2685 N N . VAL A 1 346 ? -3.273 -7.330 3.264 1.00 89.06 346 VAL A N 1
ATOM 2686 C CA . VAL A 1 346 ? -1.849 -7.677 3.143 1.00 89.06 346 VAL A CA 1
ATOM 2687 C C . VAL A 1 346 ? -1.799 -9.165 2.849 1.00 89.06 346 VAL A C 1
ATOM 2689 O O . VAL A 1 346 ? -2.155 -9.965 3.716 1.00 89.06 346 VAL A O 1
ATOM 2692 N N . ARG A 1 347 ? -1.434 -9.514 1.617 1.00 88.31 347 ARG A N 1
ATOM 2693 C CA . ARG A 1 347 ? -1.291 -10.894 1.156 1.00 88.31 347 ARG A CA 1
ATOM 2694 C C . ARG A 1 347 ? 0.164 -11.305 1.223 1.00 88.31 347 ARG A C 1
ATOM 2696 O O . ARG A 1 347 ? 1.063 -10.497 1.014 1.00 88.31 347 ARG A O 1
ATOM 2703 N N . ILE A 1 348 ? 0.373 -12.582 1.485 1.00 87.88 348 ILE A N 1
ATOM 2704 C CA . ILE A 1 348 ? 1.691 -13.195 1.485 1.00 87.88 348 ILE A CA 1
ATOM 2705 C C . ILE A 1 348 ? 1.740 -14.135 0.294 1.00 87.88 348 ILE A C 1
ATOM 2707 O O . ILE A 1 348 ? 0.912 -15.038 0.185 1.00 87.88 348 ILE A O 1
ATOM 2711 N N . GLN A 1 349 ? 2.705 -13.915 -0.586 1.00 84.69 349 GLN A N 1
ATOM 2712 C CA . GLN A 1 349 ? 2.987 -14.783 -1.711 1.00 84.69 349 GLN A CA 1
ATOM 2713 C C . GLN A 1 349 ? 4.325 -15.463 -1.445 1.00 84.69 349 GLN A C 1
ATOM 2715 O O . GLN A 1 349 ? 5.375 -14.825 -1.412 1.00 84.69 349 GLN A O 1
ATOM 2720 N N . ARG A 1 350 ? 4.280 -16.769 -1.187 1.00 78.19 350 ARG A N 1
ATOM 2721 C CA . ARG A 1 350 ? 5.485 -17.590 -1.078 1.00 78.19 350 ARG A CA 1
ATOM 2722 C C . ARG A 1 350 ? 5.789 -18.113 -2.468 1.00 78.19 350 ARG A C 1
ATOM 2724 O O . ARG A 1 350 ? 4.993 -18.868 -3.023 1.00 78.19 350 ARG A O 1
ATOM 2731 N N . ASN A 1 351 ? 6.916 -17.695 -3.028 1.00 67.31 351 ASN A N 1
ATOM 2732 C CA . ASN A 1 351 ? 7.400 -18.282 -4.265 1.00 67.31 351 ASN A CA 1
ATOM 2733 C C . ASN A 1 351 ? 7.944 -19.669 -3.906 1.00 67.31 351 ASN A C 1
ATOM 2735 O O . ASN A 1 351 ? 9.034 -19.797 -3.354 1.00 67.31 351 ASN A O 1
ATOM 2739 N N . HIS A 1 352 ? 7.127 -20.697 -4.128 1.00 52.25 352 HIS A N 1
ATOM 2740 C CA . HIS A 1 352 ? 7.599 -22.074 -4.127 1.00 52.25 352 HIS A CA 1
ATOM 2741 C C . HIS A 1 352 ? 8.435 -22.240 -5.399 1.00 52.25 352 HIS A C 1
ATOM 2743 O O . HIS A 1 352 ? 7.879 -22.187 -6.495 1.00 52.25 352 HIS A O 1
ATOM 2749 N N . LEU A 1 353 ? 9.757 -22.325 -5.243 1.00 42.88 353 LEU A N 1
ATOM 2750 C CA . LEU A 1 353 ? 10.626 -22.872 -6.286 1.00 42.88 353 LEU A CA 1
ATOM 2751 C C . LEU A 1 353 ? 10.404 -24.379 -6.387 1.00 42.88 353 LEU A C 1
ATOM 2753 O O . LEU A 1 353 ? 10.290 -25.013 -5.308 1.00 42.88 353 LEU A O 1
#